Protein AF-A0A5K7XA11-F1 (afdb_monomer_lite)

Sequence (247 aa):
MFKTFQICLGQDPHPQNGDAKPSSHGPNFFGLRILLLWMSGFLAVALFALCVLYSSDWPQSATMLIWSFGICAVGAIIGFLFAIPRVVSDSIPPPARTTQPEVNSPLELTLIDEVKRHRLAANTNLEQVSDWLTKIIVGVGLIELNEIPTLVNRLAALMSIGFGDAPASLSVATAVIVLFSAGGFLIGYVTTRAFLPHILQAAEENAVAALLSRLRHAKPKAEAANTQCAPAPQPEAGGHSSSRTSG

pLDDT: mean 73.37, std 18.13, range [31.55, 95.75]

Radius of gyration: 34.63 Å; chains: 1; bounding box: 110×50×96 Å

Structure (mmCIF, N/CA/C/O backbone):
data_AF-A0A5K7XA11-F1
#
_entry.id   AF-A0A5K7XA11-F1
#
loop_
_atom_site.group_PDB
_atom_site.id
_atom_site.type_symbol
_atom_site.label_atom_id
_atom_site.label_alt_id
_atom_site.label_comp_id
_atom_site.label_asym_id
_atom_site.label_entity_id
_atom_site.label_seq_id
_atom_site.pdbx_PDB_ins_code
_atom_site.Cartn_x
_atom_site.Cartn_y
_atom_site.Cartn_z
_atom_site.occupancy
_atom_site.B_iso_or_equiv
_atom_site.auth_seq_id
_atom_site.auth_comp_id
_atom_site.auth_asym_id
_atom_site.auth_atom_id
_atom_site.pdbx_PDB_model_num
ATOM 1 N N . MET A 1 1 ? -35.009 -29.787 47.677 1.00 39.88 1 MET A N 1
ATOM 2 C CA . MET A 1 1 ? -35.611 -29.741 49.032 1.00 39.88 1 MET A CA 1
ATOM 3 C C . MET A 1 1 ? -34.576 -30.342 49.973 1.00 39.88 1 MET A C 1
ATOM 5 O O . MET A 1 1 ? -34.297 -31.510 49.790 1.00 39.88 1 MET A O 1
ATOM 9 N N . PHE A 1 2 ? -33.865 -29.688 50.891 1.00 35.31 2 PHE A N 1
ATOM 10 C CA . PHE A 1 2 ? -34.087 -28.527 51.765 1.00 35.31 2 PHE A CA 1
ATOM 11 C C . PHE A 1 2 ? -32.700 -28.280 52.425 1.00 35.31 2 PHE A C 1
ATOM 13 O O . PHE A 1 2 ? -32.157 -29.227 52.984 1.00 35.31 2 PHE A O 1
ATOM 20 N N . LYS A 1 3 ? -31.986 -27.164 52.228 1.00 37.75 3 LYS A N 1
ATOM 21 C CA . LYS A 1 3 ? -31.750 -26.009 53.146 1.00 37.75 3 LYS A CA 1
ATOM 22 C C . LYS A 1 3 ? -30.420 -25.402 52.630 1.00 37.75 3 LYS A C 1
ATOM 24 O O . LYS A 1 3 ? -29.523 -26.188 52.363 1.00 37.75 3 LYS A O 1
ATOM 29 N N . THR A 1 4 ? -30.149 -24.116 52.399 1.00 45.72 4 THR A N 1
ATOM 30 C CA . THR A 1 4 ? -30.631 -22.835 52.941 1.00 45.72 4 THR A CA 1
ATOM 31 C C . THR A 1 4 ? -30.781 -22.853 54.454 1.00 45.72 4 THR A C 1
ATOM 33 O O . THR A 1 4 ? -31.896 -23.024 54.933 1.00 45.72 4 THR A O 1
ATOM 36 N N . PHE A 1 5 ? -29.671 -22.710 55.191 1.00 36.09 5 PHE A N 1
ATOM 37 C CA . PHE A 1 5 ? -29.602 -21.995 56.477 1.00 36.09 5 PHE A CA 1
ATOM 38 C C . PHE A 1 5 ? -28.139 -21.875 56.967 1.00 36.09 5 PHE A C 1
ATOM 40 O O . PHE A 1 5 ? -27.432 -22.874 56.948 1.00 36.09 5 PHE A O 1
ATOM 47 N N . GLN A 1 6 ? -27.762 -20.683 57.456 1.00 36.41 6 GLN A N 1
ATOM 48 C CA . GLN A 1 6 ? -26.433 -20.159 57.871 1.00 36.41 6 GLN A CA 1
ATOM 49 C C . GLN A 1 6 ? -25.618 -19.509 56.739 1.00 36.41 6 GLN A C 1
ATOM 51 O O . GLN A 1 6 ? -24.989 -20.210 55.964 1.00 36.41 6 GLN A O 1
ATOM 56 N N . ILE A 1 7 ? -25.561 -18.191 56.511 1.00 42.09 7 ILE A N 1
ATOM 57 C CA . ILE A 1 7 ? -25.853 -16.971 57.293 1.00 42.09 7 ILE A CA 1
ATOM 58 C C . ILE A 1 7 ? -25.063 -16.844 58.615 1.00 42.09 7 ILE A C 1
ATOM 60 O O . ILE A 1 7 ? -25.432 -17.427 59.628 1.00 42.09 7 ILE A O 1
ATOM 64 N N . CYS A 1 8 ? -24.049 -15.970 58.548 1.00 37.25 8 CYS A N 1
ATOM 65 C CA . CYS A 1 8 ? -23.524 -15.057 59.577 1.00 37.25 8 CYS A CA 1
ATOM 66 C C . CYS A 1 8 ? -22.807 -15.600 60.820 1.00 37.25 8 CYS A C 1
ATOM 68 O O . CYS A 1 8 ? -23.439 -15.769 61.852 1.00 37.25 8 CYS A O 1
ATOM 70 N N . LEU A 1 9 ? -21.471 -15.633 60.759 1.00 37.38 9 LEU A N 1
ATOM 71 C CA . LEU A 1 9 ? -20.513 -15.169 61.786 1.00 37.38 9 LEU A CA 1
ATOM 72 C C . LEU A 1 9 ? -19.201 -14.890 61.016 1.00 37.38 9 LEU A C 1
ATOM 74 O O . LEU A 1 9 ? -18.812 -15.734 60.223 1.00 37.38 9 LEU A O 1
ATOM 78 N N . GLY A 1 10 ? -18.460 -13.790 61.089 1.00 31.55 10 GLY A N 1
ATOM 79 C CA . GLY A 1 10 ? -18.473 -12.543 61.839 1.00 31.55 10 GLY A CA 1
ATOM 80 C C . GLY A 1 10 ? -17.420 -11.623 61.183 1.00 31.55 10 GLY A C 1
ATOM 81 O O . GLY A 1 10 ? -16.622 -12.073 60.361 1.00 31.55 10 GLY A O 1
ATOM 82 N N . GLN A 1 11 ? -17.479 -10.328 61.481 1.00 45.00 11 GLN A N 1
ATOM 83 C CA . GLN A 1 11 ? -16.528 -9.309 61.022 1.00 45.00 11 GLN A CA 1
ATOM 84 C C . GLN A 1 11 ? -15.078 -9.625 61.418 1.00 45.00 11 GLN A C 1
ATOM 86 O O . GLN A 1 11 ? -14.866 -10.064 62.539 1.00 45.00 11 GLN A O 1
ATOM 91 N N . ASP A 1 12 ? -14.121 -9.211 60.580 1.00 39.44 12 ASP A N 1
ATOM 92 C CA . ASP A 1 12 ? -12.848 -8.623 61.023 1.00 39.44 12 ASP A CA 1
ATOM 93 C C . ASP A 1 12 ? -12.476 -7.435 60.100 1.00 39.44 12 ASP A C 1
ATOM 95 O O . ASP A 1 12 ? -12.607 -7.554 58.876 1.00 39.44 12 ASP A O 1
ATOM 99 N N . PRO A 1 13 ? -12.055 -6.269 60.638 1.00 50.56 13 PRO A N 1
ATOM 100 C CA . PRO A 1 13 ? -11.646 -5.102 59.855 1.00 50.56 13 PRO A CA 1
ATOM 101 C C . PRO A 1 13 ? -10.111 -4.944 59.724 1.00 50.56 13 PRO A C 1
ATOM 103 O O . PRO A 1 13 ? -9.403 -4.989 60.723 1.00 50.56 13 PRO A O 1
ATOM 106 N N . HIS A 1 14 ? -9.659 -4.583 58.506 1.00 36.38 14 HIS A N 1
ATOM 107 C CA . HIS A 1 14 ? -8.385 -3.907 58.134 1.00 36.38 14 HIS A CA 1
ATOM 108 C C . HIS A 1 14 ? -7.032 -4.643 58.363 1.00 36.38 14 HIS A C 1
ATOM 110 O O . HIS A 1 14 ? -6.954 -5.529 59.201 1.00 36.38 14 HIS A O 1
ATOM 116 N N . PRO A 1 15 ? -5.893 -4.203 57.762 1.00 52.38 15 PRO A N 1
ATOM 117 C CA . PRO A 1 15 ? -5.632 -3.504 56.486 1.00 52.38 15 PRO A CA 1
ATOM 118 C C . PRO A 1 15 ? -4.386 -4.058 55.710 1.00 52.38 15 PRO A C 1
ATOM 120 O O . PRO A 1 15 ? -3.708 -4.968 56.162 1.00 52.38 15 PRO A O 1
ATOM 123 N N . GLN A 1 16 ? -4.039 -3.388 54.598 1.00 42.97 16 GLN A N 1
ATOM 124 C CA . GLN A 1 16 ? -2.706 -3.265 53.955 1.00 42.97 16 GLN A CA 1
ATOM 125 C C . GLN A 1 16 ? -2.288 -4.198 52.801 1.00 42.97 16 GLN A C 1
ATOM 127 O O . GLN A 1 16 ? -2.126 -5.403 52.938 1.00 42.97 16 GLN A O 1
ATOM 132 N N . ASN A 1 17 ? -2.004 -3.517 51.679 1.00 49.53 17 ASN A N 1
ATOM 133 C CA . ASN A 1 17 ? -0.911 -3.751 50.733 1.00 49.53 17 ASN A CA 1
ATOM 134 C C . ASN A 1 17 ? -0.651 -5.200 50.318 1.00 49.53 17 ASN A C 1
ATOM 136 O O . ASN A 1 17 ? 0.312 -5.830 50.737 1.00 49.53 17 ASN A O 1
ATOM 140 N N . GLY A 1 18 ? -1.460 -5.675 49.372 1.00 43.59 18 GLY A N 1
ATOM 141 C CA . GLY A 1 18 ? -0.997 -6.678 48.424 1.00 43.59 18 GLY A CA 1
ATOM 142 C C . GLY A 1 18 ? -0.179 -5.980 47.346 1.00 43.59 18 GLY A C 1
ATOM 143 O O . GLY A 1 18 ? -0.747 -5.355 46.451 1.00 43.59 18 GLY A O 1
ATOM 144 N N . ASP A 1 19 ? 1.140 -6.059 47.468 1.00 50.38 19 ASP A N 1
ATOM 145 C CA . ASP A 1 19 ? 2.104 -5.645 46.458 1.00 50.38 19 ASP A CA 1
ATOM 146 C C . ASP A 1 19 ? 1.657 -6.114 45.067 1.00 50.38 19 ASP A C 1
ATOM 148 O O . ASP A 1 19 ? 1.613 -7.312 44.765 1.00 50.38 19 ASP A O 1
ATOM 152 N N . ALA A 1 20 ? 1.319 -5.160 44.198 1.00 50.16 20 ALA A N 1
ATOM 153 C CA . ALA A 1 20 ? 1.141 -5.428 42.783 1.00 50.16 20 ALA A CA 1
ATOM 154 C C . ALA A 1 20 ? 2.504 -5.850 42.226 1.00 50.16 20 ALA A C 1
ATOM 156 O O . ALA A 1 20 ? 3.340 -5.017 41.877 1.00 50.16 20 ALA A O 1
ATOM 157 N N . LYS A 1 21 ? 2.746 -7.164 42.190 1.00 46.44 21 LYS A N 1
ATOM 158 C CA . LYS A 1 21 ? 3.897 -7.771 41.526 1.00 46.44 21 LYS A CA 1
ATOM 159 C C . LYS A 1 21 ? 4.003 -7.148 40.127 1.00 46.44 21 LYS A C 1
ATOM 161 O O . LYS A 1 21 ? 3.062 -7.319 39.347 1.00 46.44 21 LYS A O 1
ATOM 166 N N . PRO A 1 22 ? 5.094 -6.440 39.777 1.00 49.97 22 PRO A N 1
ATOM 167 C CA . PRO A 1 22 ? 5.254 -5.943 38.424 1.00 49.97 22 PRO A CA 1
ATOM 168 C C . PRO A 1 22 ? 5.308 -7.169 37.519 1.00 49.97 22 PRO A C 1
ATOM 170 O O . PRO A 1 22 ? 6.231 -7.982 37.601 1.00 49.97 22 PRO A O 1
ATOM 173 N N . SER A 1 23 ? 4.273 -7.360 36.702 1.00 55.84 23 SER A N 1
ATOM 174 C CA . SER A 1 23 ? 4.292 -8.365 35.651 1.00 55.84 23 SER A CA 1
ATOM 175 C C . SER A 1 23 ? 5.478 -8.022 34.760 1.00 55.84 23 SER A C 1
ATOM 177 O O . SER A 1 23 ? 5.422 -7.036 34.023 1.00 55.84 23 SER A O 1
ATOM 179 N N . SER A 1 24 ? 6.565 -8.788 34.861 1.00 49.66 24 SER A N 1
ATOM 180 C CA . SER A 1 24 ? 7.670 -8.695 33.921 1.00 49.66 24 SER A CA 1
ATOM 181 C C . SER A 1 24 ? 7.102 -9.080 32.560 1.00 49.66 24 SER A C 1
ATOM 183 O O . SER A 1 24 ? 6.959 -10.264 32.250 1.00 49.66 24 SER A O 1
ATOM 185 N N . HIS A 1 25 ? 6.696 -8.078 31.782 1.00 55.62 25 HIS A N 1
ATOM 186 C CA . HIS A 1 25 ? 6.465 -8.243 30.361 1.00 55.62 25 HIS A CA 1
ATOM 187 C C . HIS A 1 25 ? 7.778 -8.789 29.806 1.00 55.62 25 HIS A C 1
ATOM 189 O O . HIS A 1 25 ? 8.781 -8.077 29.751 1.00 55.62 25 HIS A O 1
ATOM 195 N N . GLY A 1 26 ? 7.796 -10.083 29.473 1.00 59.06 26 GLY A N 1
ATOM 196 C CA . GLY A 1 26 ? 8.866 -10.640 28.659 1.00 59.06 26 GLY A CA 1
ATOM 197 C C . GLY A 1 26 ? 9.021 -9.777 27.403 1.00 59.06 26 GLY A C 1
ATOM 198 O O . GLY A 1 26 ? 8.059 -9.110 27.009 1.00 59.06 26 GLY A O 1
ATOM 199 N N . PRO A 1 27 ? 10.211 -9.738 26.784 1.00 61.06 27 PRO A N 1
ATOM 200 C CA . PRO A 1 27 ? 10.434 -8.911 25.606 1.00 61.06 27 PRO A CA 1
ATOM 201 C C . PRO A 1 27 ? 9.307 -9.171 24.604 1.00 61.06 27 PRO A C 1
ATOM 203 O O . PRO A 1 27 ? 9.024 -10.324 24.283 1.00 61.06 27 PRO A O 1
ATOM 206 N N . ASN A 1 28 ? 8.618 -8.110 24.176 1.00 70.12 28 ASN A N 1
ATOM 207 C CA . ASN A 1 28 ? 7.467 -8.189 23.282 1.00 70.12 28 ASN A CA 1
ATOM 208 C C . ASN A 1 28 ? 7.908 -8.817 21.947 1.00 70.12 28 ASN A C 1
ATOM 210 O O . ASN A 1 28 ? 8.258 -8.107 21.004 1.00 70.12 28 ASN A O 1
ATOM 214 N N . PHE A 1 29 ? 7.912 -10.151 21.854 1.00 71.50 29 PHE A N 1
ATOM 215 C CA . PHE A 1 29 ? 8.392 -10.897 20.683 1.00 71.50 29 PHE A CA 1
ATOM 216 C C . PHE A 1 29 ? 7.647 -10.490 19.407 1.00 71.50 29 PHE A C 1
ATOM 218 O O . PHE A 1 29 ? 8.213 -10.523 18.317 1.00 71.50 29 PHE A O 1
ATOM 225 N N . PHE A 1 30 ? 6.391 -10.064 19.551 1.00 73.94 30 PHE A N 1
ATOM 226 C CA . PHE A 1 30 ? 5.584 -9.516 18.468 1.00 73.94 30 PHE A CA 1
ATOM 227 C C . PHE A 1 30 ? 6.166 -8.205 17.917 1.00 73.94 30 PHE A C 1
ATOM 229 O O . PHE A 1 30 ? 6.410 -8.100 16.716 1.00 73.94 30 PHE A O 1
ATOM 236 N N . GLY A 1 31 ? 6.483 -7.247 18.795 1.00 78.31 31 GLY A N 1
ATOM 237 C CA . GLY A 1 31 ? 7.110 -5.980 18.410 1.00 78.31 31 GLY A CA 1
ATOM 238 C C . GLY A 1 31 ? 8.510 -6.173 17.827 1.00 78.31 31 GLY A C 1
ATOM 239 O O . GLY A 1 31 ? 8.852 -5.533 16.838 1.00 78.31 31 GLY A O 1
ATOM 240 N N . LEU A 1 32 ? 9.287 -7.117 18.369 1.00 83.62 32 LEU A N 1
ATOM 241 C CA . LEU A 1 32 ? 10.617 -7.447 17.850 1.00 83.62 32 LEU A CA 1
ATOM 242 C C . LEU A 1 32 ? 10.559 -8.011 16.422 1.00 83.62 32 LEU A C 1
ATOM 244 O O . LEU A 1 32 ? 11.340 -7.599 15.571 1.00 83.62 32 LEU A O 1
ATOM 248 N N . ARG A 1 33 ? 9.629 -8.930 16.133 1.00 83.62 33 ARG A N 1
ATOM 249 C CA . ARG A 1 33 ? 9.461 -9.500 14.782 1.00 83.62 33 ARG A CA 1
ATOM 250 C C . ARG A 1 33 ? 9.056 -8.442 13.763 1.00 83.62 33 ARG A C 1
ATOM 252 O O . ARG A 1 33 ? 9.589 -8.433 12.658 1.00 83.62 33 ARG A O 1
ATOM 259 N N . ILE A 1 34 ? 8.148 -7.546 14.143 1.00 83.62 34 ILE A N 1
ATOM 260 C CA . ILE A 1 34 ? 7.740 -6.426 13.291 1.00 83.62 34 ILE A CA 1
ATOM 261 C C . ILE A 1 34 ? 8.932 -5.504 13.053 1.00 83.62 34 ILE A C 1
ATOM 263 O O . ILE A 1 34 ? 9.253 -5.225 11.906 1.00 83.62 34 ILE A O 1
ATOM 267 N N . LEU A 1 35 ? 9.658 -5.115 14.100 1.00 84.69 35 LEU A N 1
ATOM 268 C CA . LEU A 1 35 ? 10.855 -4.289 13.960 1.00 84.69 35 LEU A CA 1
ATOM 269 C C . LEU A 1 35 ? 11.880 -4.918 13.001 1.00 84.69 35 LEU A C 1
ATOM 271 O O . LEU A 1 35 ? 12.379 -4.235 12.112 1.00 84.69 35 LEU A O 1
ATOM 275 N N . LEU A 1 36 ? 12.149 -6.221 13.126 1.00 87.00 36 LEU A N 1
ATOM 276 C CA . LEU A 1 36 ? 13.072 -6.941 12.240 1.00 87.00 36 LEU A CA 1
ATOM 277 C C . LEU A 1 36 ? 12.613 -6.939 10.774 1.00 87.00 36 LEU A C 1
ATOM 279 O O . LEU A 1 36 ? 13.444 -6.762 9.887 1.00 87.00 36 LEU A O 1
ATOM 283 N N . LEU A 1 37 ? 11.310 -7.094 10.515 1.00 85.25 37 LEU A N 1
ATOM 284 C CA . LEU A 1 37 ? 10.746 -7.017 9.160 1.00 85.25 37 LEU A CA 1
ATOM 285 C C . LEU A 1 37 ? 10.897 -5.621 8.544 1.00 85.25 37 LEU A C 1
ATOM 287 O O . LEU A 1 37 ? 11.169 -5.488 7.354 1.00 85.25 37 LEU A O 1
ATOM 291 N N . TRP A 1 38 ? 10.747 -4.570 9.345 1.00 85.38 38 TRP A N 1
ATOM 292 C CA . TRP A 1 38 ? 10.959 -3.205 8.869 1.00 85.38 38 TRP A CA 1
ATOM 293 C C . TRP A 1 38 ? 12.434 -2.931 8.601 1.00 85.38 38 TRP A C 1
ATOM 295 O O . TRP A 1 38 ? 12.772 -2.356 7.571 1.00 85.38 38 TRP A O 1
ATOM 305 N N . MET A 1 39 ? 13.320 -3.380 9.494 1.00 86.56 39 MET A N 1
ATOM 306 C CA . MET A 1 39 ? 14.766 -3.253 9.308 1.00 86.56 39 MET A CA 1
ATOM 307 C C . MET A 1 39 ? 15.243 -3.979 8.050 1.00 86.56 39 MET A C 1
ATOM 309 O O . MET A 1 39 ? 16.040 -3.415 7.305 1.00 86.56 39 MET A O 1
ATOM 313 N N . SER A 1 40 ? 14.733 -5.181 7.761 1.00 86.88 40 SER A N 1
ATOM 314 C CA . SER A 1 40 ? 15.082 -5.890 6.524 1.00 86.88 40 SER A CA 1
ATOM 315 C C . SER A 1 40 ? 14.536 -5.192 5.275 1.00 86.88 40 SER A C 1
ATOM 317 O O . SER A 1 40 ? 15.252 -5.094 4.280 1.00 86.88 40 SER A O 1
ATOM 319 N N . GLY A 1 41 ? 13.317 -4.643 5.333 1.00 85.00 41 GLY A N 1
ATOM 320 C CA . GLY A 1 41 ? 12.732 -3.852 4.247 1.00 85.00 41 GLY A CA 1
ATOM 321 C C . GLY A 1 41 ? 13.529 -2.579 3.949 1.00 85.00 41 GLY A C 1
ATOM 322 O O . GLY A 1 41 ? 13.914 -2.344 2.804 1.00 85.00 41 GLY A O 1
ATOM 323 N N . PHE A 1 42 ? 13.851 -1.789 4.977 1.00 85.31 42 PHE A N 1
ATOM 324 C CA . PHE A 1 42 ? 14.684 -0.593 4.821 1.00 85.31 42 PHE A CA 1
ATOM 325 C C . PHE A 1 42 ? 16.092 -0.928 4.337 1.00 85.31 42 PHE A C 1
ATOM 327 O O . PHE A 1 42 ? 16.621 -0.212 3.490 1.00 85.31 42 PHE A O 1
ATOM 334 N N . LEU A 1 43 ? 16.683 -2.025 4.819 1.00 89.44 43 LEU A N 1
ATOM 335 C CA . LEU A 1 43 ? 17.985 -2.486 4.347 1.00 89.44 43 LEU A CA 1
ATOM 336 C C . LEU A 1 43 ? 17.944 -2.854 2.859 1.00 89.44 43 LEU A C 1
ATOM 338 O O . LEU A 1 43 ? 18.835 -2.452 2.117 1.00 89.44 43 LEU A O 1
ATOM 342 N N . ALA A 1 44 ? 16.908 -3.560 2.398 1.00 86.44 44 ALA A N 1
ATOM 343 C CA . ALA A 1 44 ? 16.750 -3.900 0.985 1.00 86.44 44 ALA A CA 1
ATOM 344 C C . ALA A 1 44 ? 16.619 -2.646 0.100 1.00 86.44 44 ALA A C 1
ATOM 346 O O . ALA A 1 44 ? 17.283 -2.550 -0.931 1.00 86.44 44 ALA A O 1
ATOM 347 N N . VAL A 1 45 ? 15.827 -1.655 0.531 1.00 85.62 45 VAL A N 1
ATOM 348 C CA . VAL A 1 45 ? 15.694 -0.367 -0.175 1.00 85.62 45 VAL A CA 1
ATOM 349 C C . VAL A 1 45 ? 17.014 0.408 -0.172 1.00 85.62 45 VAL A C 1
ATOM 351 O O . VAL A 1 45 ? 17.392 0.965 -1.199 1.00 85.62 45 VAL A O 1
ATOM 354 N N . ALA A 1 46 ? 17.743 0.418 0.946 1.00 84.56 46 ALA A N 1
ATOM 355 C CA . ALA A 1 46 ? 19.036 1.088 1.057 1.00 84.56 46 ALA A CA 1
ATOM 356 C C . ALA A 1 46 ? 20.101 0.441 0.161 1.00 84.56 46 ALA A C 1
ATOM 358 O O . ALA A 1 46 ? 20.850 1.152 -0.501 1.00 84.56 46 ALA A O 1
ATOM 359 N N . LEU A 1 47 ? 20.143 -0.893 0.090 1.00 88.19 47 LEU A N 1
ATOM 360 C CA . LEU A 1 47 ? 21.036 -1.622 -0.815 1.00 88.19 47 LEU A CA 1
ATOM 361 C C . LEU A 1 47 ? 20.683 -1.371 -2.283 1.00 88.19 47 LEU A C 1
ATOM 363 O O . LEU A 1 47 ? 21.583 -1.157 -3.092 1.00 88.19 47 LEU A O 1
ATOM 367 N N . PHE A 1 48 ? 19.391 -1.341 -2.624 1.00 86.06 48 PHE A N 1
ATOM 368 C CA . PHE A 1 48 ? 18.939 -0.970 -3.965 1.00 86.06 48 PHE A CA 1
ATOM 369 C C . PHE A 1 48 ? 19.366 0.459 -4.320 1.00 86.06 48 PHE A C 1
ATOM 371 O O . PHE A 1 48 ? 19.979 0.673 -5.362 1.00 86.06 48 PHE A O 1
ATOM 378 N N . ALA A 1 49 ? 19.116 1.425 -3.432 1.00 84.06 49 ALA A N 1
ATOM 379 C CA . ALA A 1 49 ? 19.521 2.811 -3.636 1.00 84.06 49 ALA A CA 1
ATOM 380 C C . ALA A 1 49 ? 21.043 2.951 -3.766 1.00 84.06 49 ALA A C 1
ATOM 382 O O . ALA A 1 49 ? 21.514 3.652 -4.653 1.00 84.06 49 ALA A O 1
ATOM 383 N N . LEU A 1 50 ? 21.818 2.246 -2.936 1.00 84.56 50 LEU A N 1
ATOM 384 C CA . LEU A 1 50 ? 23.278 2.230 -3.016 1.00 84.56 50 LEU A CA 1
ATOM 385 C C . LEU A 1 50 ? 23.766 1.647 -4.346 1.00 84.56 50 LEU A C 1
ATOM 387 O O . LEU A 1 50 ? 24.679 2.200 -4.950 1.00 84.56 50 LEU A O 1
ATOM 391 N N . CYS A 1 51 ? 23.146 0.564 -4.819 1.00 83.81 51 CYS A N 1
ATOM 392 C CA . CYS A 1 51 ? 23.460 -0.038 -6.111 1.00 83.81 51 CYS A CA 1
ATOM 393 C C . CYS A 1 51 ? 23.198 0.947 -7.259 1.00 83.81 51 CYS A C 1
ATOM 395 O O . CYS A 1 51 ? 24.087 1.155 -8.079 1.00 83.81 51 CYS A O 1
ATOM 397 N N . VAL A 1 52 ? 22.042 1.621 -7.248 1.00 82.25 52 VAL A N 1
ATOM 398 C CA . VAL A 1 52 ? 21.669 2.646 -8.239 1.00 82.25 52 VAL A CA 1
ATOM 399 C C . VAL A 1 52 ? 22.618 3.848 -8.203 1.00 82.25 52 VAL A C 1
ATOM 401 O O . VAL A 1 52 ? 23.044 4.339 -9.242 1.00 82.25 52 VAL A O 1
ATOM 404 N N . LEU A 1 53 ? 22.993 4.324 -7.014 1.00 80.56 53 LEU A N 1
ATOM 405 C CA . LEU A 1 53 ? 23.928 5.446 -6.871 1.00 80.56 53 LEU A CA 1
ATOM 406 C C . LEU A 1 53 ? 25.360 5.081 -7.287 1.00 80.56 53 LEU A C 1
ATOM 408 O O . LEU A 1 53 ? 26.119 5.967 -7.670 1.00 80.56 53 LEU A O 1
ATOM 412 N N . TYR A 1 54 ? 25.728 3.801 -7.215 1.00 82.56 54 TYR A N 1
ATOM 413 C CA . TYR A 1 54 ? 27.034 3.305 -7.648 1.00 82.56 54 TYR A CA 1
ATOM 414 C C . TYR A 1 54 ? 27.114 3.084 -9.166 1.00 82.56 54 TYR A C 1
ATOM 416 O O . TYR A 1 54 ? 28.193 3.193 -9.743 1.00 82.56 54 TYR A O 1
ATOM 424 N N . SER A 1 55 ? 25.993 2.761 -9.819 1.00 70.31 55 SER A N 1
ATOM 425 C CA . SER A 1 55 ? 25.976 2.281 -11.204 1.00 70.31 55 SER A CA 1
ATOM 426 C C . SER A 1 55 ? 25.903 3.353 -12.297 1.00 70.31 55 SER A C 1
ATOM 428 O O . SER A 1 55 ? 26.089 2.997 -13.458 1.00 70.31 55 SER A O 1
ATOM 430 N N . SER A 1 56 ? 25.596 4.621 -11.993 1.00 68.19 56 SER A N 1
ATOM 431 C CA . SER A 1 56 ? 25.073 5.521 -13.040 1.00 68.19 56 SER A CA 1
ATOM 432 C C . SER A 1 56 ? 25.318 7.020 -12.859 1.00 68.19 56 SER A C 1
ATOM 434 O O . SER A 1 56 ? 25.567 7.524 -11.762 1.00 68.19 56 SER A O 1
ATOM 436 N N . ASP A 1 57 ? 25.155 7.733 -13.979 1.00 80.19 57 ASP A N 1
ATOM 437 C CA . ASP A 1 57 ? 25.024 9.184 -14.057 1.00 80.19 57 ASP A CA 1
ATOM 438 C C . ASP A 1 57 ? 23.917 9.695 -13.118 1.00 80.19 57 ASP A C 1
ATOM 440 O O . ASP A 1 57 ? 22.799 9.171 -13.082 1.00 80.19 57 ASP A O 1
ATOM 444 N N . TRP A 1 58 ? 24.207 10.782 -12.399 1.00 78.38 58 TRP A N 1
ATOM 445 C CA . TRP A 1 58 ? 23.309 11.418 -11.426 1.00 78.38 58 TRP A CA 1
ATOM 446 C C . TRP A 1 58 ? 21.833 11.570 -11.877 1.00 78.38 58 TRP A C 1
ATOM 448 O O . TRP A 1 58 ? 20.945 11.245 -11.081 1.00 78.38 58 TRP A O 1
ATOM 458 N N . PRO A 1 59 ? 21.510 12.022 -13.112 1.00 82.44 59 PRO A N 1
ATOM 459 C CA . PRO A 1 59 ? 20.114 12.181 -13.541 1.00 82.44 59 PRO A CA 1
ATOM 460 C C . PRO A 1 59 ? 19.336 10.861 -13.694 1.00 82.44 59 PRO A C 1
ATOM 462 O O . PRO A 1 59 ? 18.146 10.813 -13.369 1.00 82.44 59 PRO A O 1
ATOM 465 N N . GLN A 1 60 ? 19.981 9.783 -14.149 1.00 83.94 60 GLN A N 1
ATOM 466 C CA . GLN A 1 60 ? 19.324 8.479 -14.335 1.00 83.94 60 GLN A CA 1
ATOM 467 C C . GLN A 1 60 ? 19.045 7.833 -12.974 1.00 83.94 60 GLN A C 1
ATOM 469 O O . GLN A 1 60 ? 17.926 7.388 -12.704 1.00 83.94 60 GLN A O 1
ATOM 474 N N . SER A 1 61 ? 20.028 7.900 -12.072 1.00 84.75 61 SER A N 1
ATOM 475 C CA . SER A 1 61 ? 19.910 7.422 -10.692 1.00 84.75 61 SER A CA 1
ATOM 476 C C . SER A 1 61 ? 18.771 8.119 -9.939 1.00 84.75 61 SER A C 1
ATOM 478 O O . SER A 1 61 ? 17.950 7.464 -9.294 1.00 84.75 61 SER A O 1
ATOM 480 N N . ALA A 1 62 ? 18.663 9.448 -10.063 1.00 85.62 62 ALA A N 1
ATOM 481 C CA . ALA A 1 62 ? 17.576 10.216 -9.454 1.00 85.62 62 ALA A CA 1
ATOM 482 C C . ALA A 1 62 ? 16.197 9.805 -10.000 1.00 85.62 62 ALA A C 1
ATOM 484 O O . ALA A 1 62 ? 15.241 9.663 -9.233 1.00 85.62 62 ALA A O 1
ATOM 485 N N . THR A 1 63 ? 16.105 9.560 -11.310 1.00 87.31 63 THR A N 1
ATOM 486 C CA . THR A 1 63 ? 14.865 9.119 -11.964 1.00 87.31 63 THR A CA 1
ATOM 487 C C . THR A 1 63 ? 14.423 7.748 -11.447 1.00 87.31 63 THR A C 1
ATOM 489 O O . THR A 1 63 ? 13.271 7.595 -11.036 1.00 87.31 63 THR A O 1
ATOM 492 N N . MET A 1 64 ? 15.332 6.768 -11.379 1.00 88.56 64 MET A N 1
ATOM 493 C CA . MET A 1 64 ? 15.042 5.433 -10.834 1.00 88.56 64 MET A CA 1
ATOM 494 C C . MET A 1 64 ? 14.538 5.491 -9.386 1.00 88.56 64 MET A C 1
ATOM 496 O O . MET A 1 64 ? 13.572 4.806 -9.037 1.00 88.56 64 MET A O 1
ATOM 500 N N . LEU A 1 65 ? 15.152 6.333 -8.548 1.00 89.75 65 LEU A N 1
ATOM 501 C CA . LEU A 1 65 ? 14.757 6.497 -7.147 1.00 89.75 65 LEU A CA 1
ATOM 502 C C . LEU A 1 65 ? 13.364 7.119 -7.007 1.00 89.75 65 LEU A C 1
ATOM 504 O O . LEU A 1 65 ? 12.540 6.579 -6.271 1.00 89.75 65 LEU A O 1
ATOM 508 N N . ILE A 1 66 ? 13.070 8.206 -7.731 1.00 91.81 66 ILE A N 1
ATOM 509 C CA . ILE A 1 66 ? 11.748 8.859 -7.694 1.00 91.81 66 ILE A CA 1
ATOM 510 C C . ILE A 1 66 ? 10.640 7.883 -8.094 1.00 91.81 66 ILE A C 1
ATOM 512 O O . ILE A 1 66 ? 9.629 7.789 -7.396 1.00 91.81 66 ILE A O 1
ATOM 516 N N . TRP A 1 67 ? 10.841 7.116 -9.170 1.00 92.56 67 TRP A N 1
ATOM 517 C CA . TRP A 1 67 ? 9.881 6.093 -9.585 1.00 92.56 67 TRP A CA 1
ATOM 518 C C . TRP A 1 67 ? 9.695 5.012 -8.521 1.00 92.56 67 TRP A C 1
ATOM 520 O O . TRP A 1 67 ? 8.563 4.656 -8.199 1.00 92.56 67 TRP A O 1
ATOM 530 N N . SER A 1 68 ? 10.792 4.534 -7.931 1.00 92.81 68 SER A N 1
ATOM 531 C CA . SER A 1 68 ? 10.756 3.506 -6.884 1.00 92.81 68 SER A CA 1
ATOM 532 C C . SER A 1 68 ? 9.967 3.973 -5.656 1.00 92.81 68 SER A C 1
ATOM 534 O O . SER A 1 68 ? 9.081 3.262 -5.181 1.00 92.81 68 SER A O 1
ATOM 536 N N . PHE A 1 69 ? 10.220 5.195 -5.172 1.00 92.62 69 PHE A N 1
ATOM 537 C CA . PHE A 1 69 ? 9.478 5.772 -4.046 1.00 92.62 69 PHE A CA 1
ATOM 538 C C . PHE A 1 69 ? 8.015 6.056 -4.391 1.00 92.62 69 PHE A C 1
ATOM 540 O O . PHE A 1 69 ? 7.146 5.793 -3.562 1.00 92.62 69 PHE A O 1
ATOM 547 N N . GLY A 1 70 ? 7.726 6.537 -5.603 1.00 95.12 70 GLY A N 1
ATOM 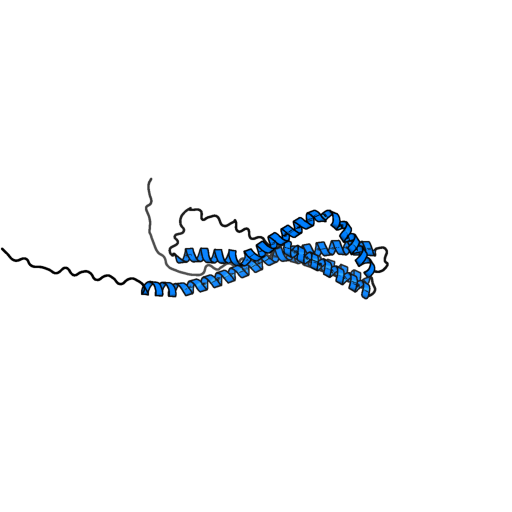548 C CA . GLY A 1 70 ? 6.356 6.770 -6.061 1.00 95.12 70 GLY A CA 1
ATOM 549 C C . GLY A 1 70 ? 5.531 5.483 -6.085 1.00 95.12 70 GLY A C 1
ATOM 550 O O . GLY A 1 70 ? 4.440 5.433 -5.519 1.00 95.12 70 GLY A O 1
ATOM 551 N N . ILE A 1 71 ? 6.080 4.412 -6.662 1.00 95.75 71 ILE A N 1
ATOM 552 C CA . ILE A 1 71 ? 5.424 3.097 -6.729 1.00 95.75 71 ILE A CA 1
ATOM 553 C C . ILE A 1 71 ? 5.263 2.498 -5.326 1.00 95.75 71 ILE A C 1
ATOM 555 O O . ILE A 1 71 ? 4.203 1.959 -5.002 1.00 95.75 71 ILE A O 1
ATOM 559 N N . CYS A 1 72 ? 6.278 2.643 -4.471 1.00 95.00 72 CYS A N 1
ATOM 560 C CA . CYS A 1 72 ? 6.209 2.227 -3.073 1.00 95.00 72 CYS A CA 1
ATOM 561 C C . CYS A 1 72 ? 5.099 2.961 -2.310 1.00 95.00 72 CYS A C 1
ATOM 563 O O . CYS A 1 72 ? 4.320 2.327 -1.602 1.00 95.00 72 CYS A O 1
ATOM 565 N N . ALA A 1 73 ? 4.974 4.279 -2.492 1.00 95.62 73 ALA A N 1
ATOM 566 C CA . ALA A 1 73 ? 3.941 5.083 -1.847 1.00 95.62 73 ALA A CA 1
ATOM 567 C C . ALA A 1 73 ? 2.532 4.669 -2.295 1.00 95.62 73 ALA A C 1
ATOM 569 O O . ALA A 1 73 ? 1.653 4.492 -1.452 1.00 95.62 73 ALA A O 1
ATOM 570 N N . VAL A 1 74 ? 2.325 4.444 -3.598 1.00 95.50 74 VAL A N 1
ATOM 571 C CA . VAL A 1 74 ? 1.049 3.929 -4.124 1.00 95.50 74 VAL A CA 1
ATOM 572 C C . VAL A 1 74 ? 0.732 2.562 -3.517 1.00 95.50 74 VAL A C 1
ATOM 574 O O . VAL A 1 74 ? -0.368 2.362 -3.001 1.00 95.50 74 VAL A O 1
ATOM 577 N N . GLY A 1 75 ? 1.707 1.647 -3.501 1.00 94.62 75 GLY A N 1
ATOM 578 C CA . GLY A 1 75 ? 1.569 0.348 -2.845 1.00 94.62 75 GLY A CA 1
ATOM 579 C C . GLY A 1 75 ? 1.186 0.492 -1.372 1.00 94.62 75 GLY A C 1
ATOM 580 O O . GLY A 1 75 ? 0.236 -0.143 -0.924 1.00 94.62 75 GLY A O 1
ATOM 581 N N . ALA A 1 76 ? 1.858 1.372 -0.628 1.00 94.25 76 ALA A N 1
ATOM 582 C CA . ALA A 1 76 ? 1.606 1.601 0.793 1.00 94.25 76 ALA A CA 1
ATOM 583 C C . ALA A 1 76 ? 0.219 2.175 1.079 1.00 94.25 76 ALA A C 1
ATOM 585 O O . ALA A 1 76 ? -0.408 1.756 2.049 1.00 94.25 76 ALA A O 1
ATOM 586 N N . ILE A 1 77 ? -0.294 3.068 0.229 1.00 93.50 77 ILE A N 1
ATOM 587 C CA . ILE A 1 77 ? -1.668 3.583 0.334 1.00 93.50 77 ILE A CA 1
ATOM 588 C C . ILE A 1 77 ? -2.680 2.449 0.143 1.00 93.50 77 ILE A C 1
ATOM 590 O O . ILE A 1 77 ? -3.629 2.327 0.919 1.00 93.50 77 ILE A O 1
ATOM 594 N N . ILE A 1 78 ? -2.459 1.586 -0.851 1.00 91.69 78 ILE A N 1
ATOM 595 C CA . ILE A 1 78 ? -3.315 0.417 -1.078 1.00 91.69 78 ILE A CA 1
ATOM 596 C C . ILE A 1 78 ? -3.227 -0.523 0.132 1.00 91.69 78 ILE A C 1
ATOM 598 O O . ILE A 1 78 ? -4.249 -0.873 0.714 1.00 91.69 78 ILE A O 1
ATOM 602 N N . GLY A 1 79 ? -2.021 -0.877 0.578 1.00 91.44 79 GLY A N 1
ATOM 603 C CA . GLY A 1 79 ? -1.812 -1.737 1.746 1.00 91.44 79 GLY A CA 1
ATOM 604 C C . GLY A 1 79 ? -2.464 -1.189 3.014 1.00 91.44 79 GLY A C 1
ATOM 605 O O . GLY A 1 79 ? -3.127 -1.933 3.738 1.00 91.44 79 GLY A O 1
ATOM 606 N N . PHE A 1 80 ? -2.345 0.121 3.246 1.00 90.31 80 PHE A N 1
ATOM 607 C CA . PHE A 1 80 ? -3.021 0.828 4.330 1.00 90.31 80 PHE A CA 1
ATOM 608 C C . PHE A 1 80 ? -4.533 0.598 4.281 1.00 90.31 80 PHE A C 1
ATOM 610 O O . PHE A 1 80 ? -5.114 0.204 5.290 1.00 90.31 80 PHE A O 1
ATOM 617 N N . LEU A 1 81 ? -5.153 0.776 3.112 1.00 87.88 81 LEU A N 1
ATOM 618 C CA . LEU A 1 81 ? -6.596 0.634 2.946 1.00 87.88 81 LEU A CA 1
ATOM 619 C C . LEU A 1 81 ? -7.081 -0.789 3.272 1.00 87.88 81 LEU A C 1
ATOM 621 O O . LEU A 1 81 ? -8.082 -0.958 3.967 1.00 87.88 81 LEU A O 1
ATOM 625 N N . PHE A 1 82 ? -6.348 -1.811 2.824 1.00 86.25 82 PHE A N 1
ATOM 626 C CA . PHE A 1 82 ? -6.681 -3.216 3.094 1.00 86.25 82 PHE A CA 1
ATOM 627 C C . PHE A 1 82 ? -6.437 -3.639 4.549 1.00 86.25 82 PHE A C 1
ATOM 629 O O . PHE A 1 82 ? -7.027 -4.614 5.016 1.00 86.25 82 PHE A O 1
ATOM 636 N N . ALA A 1 83 ? -5.574 -2.931 5.275 1.00 87.12 83 ALA A N 1
ATOM 637 C CA . ALA A 1 83 ? -5.218 -3.276 6.646 1.00 87.12 83 ALA A CA 1
ATOM 638 C C . ALA A 1 83 ? -6.142 -2.692 7.717 1.00 87.12 83 ALA A C 1
ATOM 640 O O . ALA A 1 83 ? -6.047 -3.137 8.868 1.00 87.12 83 ALA A O 1
ATOM 641 N N . ILE A 1 84 ? -7.017 -1.735 7.370 1.00 82.19 84 ILE A N 1
ATOM 642 C CA . ILE A 1 84 ? -7.947 -1.117 8.325 1.00 82.19 84 ILE A CA 1
ATOM 643 C C . ILE A 1 84 ? -8.748 -2.231 9.029 1.00 82.19 84 ILE A C 1
ATOM 645 O O . ILE A 1 84 ? -9.458 -3.000 8.372 1.00 82.19 84 ILE A O 1
ATOM 649 N N . PRO A 1 85 ? -8.602 -2.383 10.359 1.00 66.88 85 PRO A N 1
ATOM 650 C CA . PRO A 1 85 ? -9.287 -3.423 11.104 1.00 66.88 85 PRO A CA 1
ATOM 651 C C . PRO A 1 85 ? -10.791 -3.147 11.102 1.00 66.88 85 PRO A C 1
ATOM 653 O O . PRO A 1 85 ? -11.231 -2.070 11.488 1.00 66.88 85 PRO A O 1
ATOM 656 N N . ARG A 1 86 ? -11.567 -4.142 10.668 1.00 66.00 86 ARG A N 1
ATOM 657 C CA . ARG A 1 86 ? -13.030 -4.123 10.728 1.00 66.00 86 ARG A CA 1
ATOM 658 C C . ARG A 1 86 ? -13.453 -4.503 12.140 1.00 66.00 86 ARG A C 1
ATOM 660 O O . ARG A 1 86 ? -13.095 -5.590 12.608 1.00 66.00 86 ARG A O 1
ATOM 667 N N . VAL A 1 87 ? -14.168 -3.622 12.825 1.00 57.50 87 VAL A N 1
ATOM 668 C CA . VAL A 1 87 ? -14.703 -3.898 14.158 1.00 57.50 87 VAL A CA 1
ATOM 669 C C . VAL A 1 87 ? -16.069 -4.523 13.936 1.00 57.50 87 VAL A C 1
ATOM 671 O O . VAL A 1 87 ? -17.080 -3.845 13.777 1.00 57.50 87 VAL A O 1
ATOM 674 N N . VAL A 1 88 ? -16.095 -5.855 13.870 1.00 50.34 88 VAL A N 1
ATOM 675 C CA . VAL A 1 88 ? -17.345 -6.608 13.762 1.00 50.34 88 VAL A CA 1
ATOM 676 C C . VAL A 1 88 ? -18.186 -6.300 15.004 1.00 50.34 88 VAL A C 1
ATOM 678 O O . VAL A 1 88 ? -17.962 -6.840 16.090 1.00 50.34 88 VAL A O 1
ATOM 681 N N . SER A 1 89 ? -19.154 -5.402 14.830 1.00 49.91 89 SER A N 1
ATOM 682 C CA . SER A 1 89 ? -20.095 -4.966 15.867 1.00 49.91 89 SER A CA 1
ATOM 683 C C . SER A 1 89 ? -21.055 -6.087 16.307 1.00 49.91 89 SER A C 1
ATOM 685 O O . SER A 1 89 ? -21.854 -5.882 17.217 1.00 49.91 89 SER A O 1
ATOM 687 N N . ASP A 1 90 ? -20.946 -7.288 15.723 1.00 42.81 90 ASP A N 1
ATOM 688 C CA . ASP A 1 90 ? -21.809 -8.447 15.999 1.00 42.81 90 ASP A CA 1
ATOM 689 C C . ASP A 1 90 ? -21.474 -9.196 17.299 1.00 42.81 90 ASP A C 1
ATOM 691 O O . ASP A 1 90 ? -22.206 -10.098 17.700 1.00 42.81 90 ASP A O 1
ATOM 695 N N . SER A 1 91 ? -20.383 -8.853 17.988 1.00 40.97 91 SER A N 1
ATOM 696 C CA . SER A 1 91 ? -19.948 -9.585 19.189 1.00 40.97 91 SER A CA 1
ATOM 697 C C . SER A 1 91 ? -20.504 -9.043 20.504 1.00 40.97 91 SER A C 1
ATOM 699 O O . SER A 1 91 ? -20.000 -9.397 21.568 1.00 40.97 91 SER A O 1
ATOM 701 N N . ILE A 1 92 ? -21.561 -8.229 20.471 1.00 46.66 92 ILE A N 1
ATOM 702 C CA . ILE A 1 92 ? -22.335 -7.965 21.683 1.00 46.66 92 ILE A CA 1
ATOM 703 C C . ILE A 1 92 ? -23.534 -8.908 21.656 1.00 46.66 92 ILE A C 1
ATOM 705 O O . ILE A 1 92 ? -24.490 -8.629 20.929 1.00 46.66 92 ILE A O 1
ATOM 709 N N . PRO A 1 93 ? -23.516 -10.011 22.433 1.00 41.94 93 PRO A N 1
ATOM 710 C CA . PRO A 1 93 ? -24.701 -10.830 22.592 1.00 41.94 93 PRO A CA 1
ATOM 711 C C . PRO A 1 93 ? -25.853 -9.906 23.006 1.00 41.94 93 PRO A C 1
ATOM 713 O O . PRO A 1 93 ? -25.644 -9.044 23.875 1.00 41.94 93 PRO A O 1
ATOM 716 N N . PRO A 1 94 ? -27.063 -10.047 22.425 1.00 45.41 94 PRO A N 1
ATOM 717 C CA . PRO A 1 94 ? -28.239 -9.468 23.059 1.00 45.41 94 PRO A CA 1
ATOM 718 C C . PRO A 1 94 ? -28.194 -9.933 24.514 1.00 45.41 94 PRO A C 1
ATOM 720 O O . PRO A 1 94 ? -27.858 -11.103 24.719 1.00 45.41 94 PRO A O 1
ATOM 723 N N . PRO A 1 95 ? -28.421 -9.048 25.505 1.00 47.22 95 PRO A N 1
ATOM 724 C CA . PRO A 1 95 ? -28.261 -9.405 26.904 1.00 47.22 95 PRO A CA 1
ATOM 725 C C . PRO A 1 95 ? -29.025 -10.700 27.127 1.00 47.22 95 PRO A C 1
ATOM 727 O O . PRO A 1 95 ? -30.258 -10.729 27.063 1.00 47.22 95 PRO A O 1
ATOM 730 N N . ALA A 1 96 ? -28.277 -11.795 27.289 1.00 41.44 96 ALA A N 1
ATOM 731 C CA . ALA A 1 96 ? -28.867 -13.051 27.662 1.00 41.44 96 ALA A CA 1
ATOM 732 C C . ALA A 1 96 ? -29.578 -12.725 28.968 1.00 41.44 96 ALA A C 1
ATOM 734 O O . ALA A 1 96 ? -28.970 -12.189 29.897 1.00 41.44 96 ALA A O 1
ATOM 735 N N . ARG A 1 97 ? -30.893 -12.952 29.008 1.00 44.31 97 ARG A N 1
ATOM 736 C CA . ARG A 1 97 ? -31.713 -12.828 30.217 1.00 44.31 97 ARG A CA 1
ATOM 737 C C . ARG A 1 97 ? -31.340 -13.937 31.207 1.00 44.31 97 ARG A C 1
ATOM 739 O O . ARG A 1 97 ? -32.186 -14.701 31.654 1.00 44.31 97 ARG A O 1
ATOM 746 N N . THR A 1 98 ? -30.063 -14.070 31.512 1.00 41.34 98 THR A N 1
ATOM 747 C CA . THR A 1 98 ? -29.510 -14.992 32.484 1.00 41.34 98 THR A CA 1
ATOM 748 C C . THR A 1 98 ? -29.018 -14.136 33.626 1.00 41.34 98 THR A C 1
ATOM 750 O O . THR A 1 98 ? -27.975 -13.501 33.520 1.00 41.34 98 THR A O 1
ATOM 753 N N . THR A 1 99 ? -29.854 -14.104 34.668 1.00 41.78 99 THR A N 1
ATOM 754 C CA . THR A 1 99 ? -29.601 -13.559 36.007 1.00 41.78 99 THR A CA 1
ATOM 755 C C . THR A 1 99 ? -29.108 -12.115 36.017 1.00 41.78 99 THR A C 1
ATOM 757 O O . THR A 1 99 ? -27.932 -11.845 35.805 1.00 41.78 99 THR A O 1
ATOM 760 N N . GLN A 1 100 ? -30.053 -11.205 36.276 1.00 38.69 100 GLN A N 1
ATOM 761 C CA . GLN A 1 100 ? -29.828 -9.803 36.626 1.00 38.69 100 GLN A CA 1
ATOM 762 C C . GLN A 1 100 ? -28.467 -9.606 37.321 1.00 38.69 100 GLN A C 1
ATOM 764 O O . GLN A 1 100 ? -28.270 -10.157 38.406 1.00 38.69 100 GLN A O 1
ATOM 769 N N . PRO A 1 101 ? -27.547 -8.797 36.765 1.00 46.59 101 PRO A N 1
ATOM 770 C CA . PRO A 1 101 ? -26.676 -8.031 37.632 1.00 46.59 101 PRO A CA 1
ATOM 771 C C . PRO A 1 101 ? -27.616 -7.201 38.503 1.00 46.59 101 PRO A C 1
ATOM 773 O O . PRO A 1 101 ? -28.591 -6.630 38.006 1.00 46.59 101 PRO A O 1
ATOM 776 N N . GLU A 1 102 ? -27.366 -7.182 39.798 1.00 45.16 102 GLU A N 1
ATOM 777 C CA . GLU A 1 102 ? -28.005 -6.282 40.746 1.00 45.16 102 GLU A CA 1
ATOM 778 C C . GLU A 1 102 ? -27.613 -4.836 40.366 1.00 45.16 102 GLU A C 1
ATOM 780 O O . GLU A 1 102 ? -26.707 -4.237 40.934 1.00 45.16 102 GLU A O 1
ATOM 785 N N . VAL A 1 103 ? -28.209 -4.299 39.293 1.00 51.31 103 VAL A N 1
ATOM 786 C CA . VAL A 1 103 ? -28.000 -2.925 38.829 1.00 51.31 103 VAL A CA 1
ATOM 787 C C . VAL A 1 103 ? -28.780 -2.042 39.788 1.00 51.31 103 VAL A C 1
ATOM 789 O O . VAL A 1 103 ? -29.953 -1.737 39.581 1.00 51.31 103 VAL A O 1
ATOM 792 N N . ASN A 1 104 ? -28.123 -1.660 40.876 1.00 51.03 104 ASN A N 1
ATOM 793 C CA . ASN A 1 104 ? -28.718 -0.916 41.984 1.00 51.03 104 ASN A CA 1
ATOM 794 C C . ASN A 1 104 ? -29.016 0.558 41.656 1.00 51.03 104 ASN A C 1
ATOM 796 O O . ASN A 1 104 ? -29.397 1.333 42.531 1.00 51.03 104 ASN A O 1
ATOM 800 N N . SER A 1 105 ? -28.849 0.981 40.400 1.00 60.50 105 SER A N 1
ATOM 801 C CA . SER A 1 105 ? -29.023 2.370 39.985 1.00 60.50 105 SER A CA 1
ATOM 802 C C . SER A 1 105 ? -29.412 2.481 38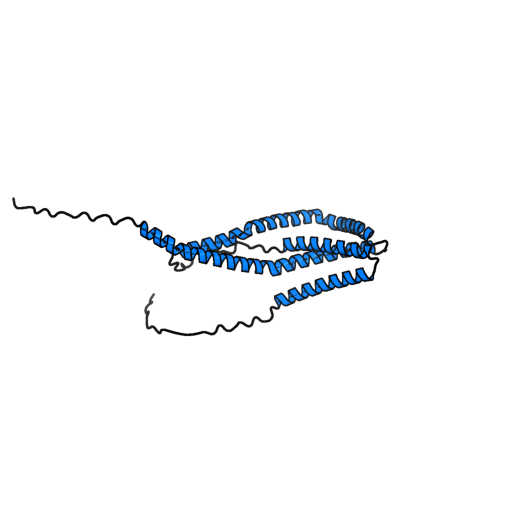.502 1.00 60.50 105 SER A C 1
ATOM 804 O O . SER A 1 105 ? -28.666 2.000 37.646 1.00 60.50 105 SER A O 1
ATOM 806 N N . PRO A 1 106 ? -30.499 3.201 38.150 1.00 67.75 106 PRO A N 1
ATOM 807 C CA . PRO A 1 106 ? -30.856 3.538 36.761 1.00 67.75 106 PRO A CA 1
ATOM 808 C C . PRO A 1 106 ? -29.722 4.219 35.975 1.00 67.75 106 PRO A C 1
ATOM 810 O O . PRO A 1 106 ? -29.690 4.190 34.742 1.00 67.75 106 PRO A O 1
ATOM 813 N N . LEU A 1 107 ? -28.777 4.827 36.699 1.00 64.88 107 LEU A N 1
ATOM 814 C CA . LEU A 1 107 ? -27.612 5.494 36.138 1.00 64.88 107 LEU A CA 1
ATOM 815 C C . LEU A 1 107 ? -26.612 4.502 35.527 1.00 64.88 107 LEU A C 1
ATOM 817 O O . LEU A 1 107 ? -26.041 4.789 34.487 1.00 64.88 107 LEU A O 1
ATOM 821 N N . GLU A 1 108 ? -26.390 3.328 36.125 1.00 65.12 108 GLU A N 1
ATOM 822 C CA . GLU A 1 108 ? -25.422 2.360 35.579 1.00 65.12 108 GLU A CA 1
ATOM 823 C C . GLU A 1 108 ? -25.874 1.787 34.236 1.00 65.12 108 GLU A C 1
ATOM 825 O O . GLU A 1 108 ? -25.063 1.636 33.324 1.00 65.12 108 GLU A O 1
ATOM 830 N N . LEU A 1 109 ? -27.177 1.547 34.075 1.00 72.62 109 LEU A N 1
ATOM 831 C CA . LEU A 1 109 ? -27.737 1.063 32.815 1.00 72.62 109 LEU A CA 1
ATOM 832 C C . LEU A 1 109 ? -27.589 2.107 31.692 1.00 72.62 109 LEU A C 1
ATOM 834 O O . LEU A 1 109 ? -27.214 1.768 30.572 1.00 72.62 109 LEU A O 1
ATOM 838 N N . THR A 1 110 ? -27.810 3.388 32.009 1.00 71.25 110 THR A N 1
ATOM 839 C CA . THR A 1 110 ? -27.621 4.497 31.059 1.00 71.25 110 THR A CA 1
ATOM 840 C C . THR A 1 110 ? -26.148 4.747 30.739 1.00 71.25 110 THR A C 1
ATOM 842 O O . THR A 1 110 ? -25.826 5.018 29.587 1.00 71.25 110 THR A O 1
ATOM 845 N N . LEU A 1 111 ? -25.238 4.589 31.707 1.00 70.75 111 LEU A N 1
ATOM 846 C CA . LEU A 1 111 ? -23.788 4.668 31.481 1.00 70.75 111 LEU A CA 1
ATOM 847 C C . LEU A 1 111 ? -23.308 3.614 30.472 1.00 70.75 111 LEU A C 1
ATOM 849 O O . LEU A 1 111 ? -22.541 3.942 29.567 1.00 70.75 111 LEU A O 1
ATOM 853 N N . ILE A 1 112 ? -23.749 2.361 30.622 1.00 71.75 112 ILE A N 1
ATOM 854 C CA . ILE A 1 112 ? -23.340 1.255 29.743 1.00 71.75 112 ILE A CA 1
ATOM 855 C C . ILE A 1 112 ? -23.825 1.505 28.309 1.00 71.75 112 ILE A C 1
ATOM 857 O O . ILE A 1 112 ? -23.035 1.373 27.374 1.00 71.75 112 ILE A O 1
ATOM 861 N N . ASP A 1 113 ? -25.079 1.928 28.128 1.00 73.94 113 ASP A N 1
ATOM 862 C CA . ASP A 1 113 ? -25.628 2.239 26.802 1.00 73.94 113 ASP A CA 1
ATOM 863 C C . ASP A 1 113 ? -24.987 3.481 26.164 1.00 73.94 113 ASP A C 1
ATOM 865 O O . ASP A 1 113 ? -24.746 3.497 24.955 1.00 73.94 113 ASP A O 1
ATOM 869 N N . GLU A 1 114 ? -24.656 4.514 26.944 1.00 70.56 114 GLU A N 1
ATOM 870 C CA . GLU A 1 114 ? -23.982 5.720 26.443 1.00 70.56 114 GLU A CA 1
ATOM 871 C C . GLU A 1 114 ? -22.549 5.408 25.984 1.00 70.56 114 GLU A C 1
ATOM 873 O O . GLU A 1 114 ? -22.159 5.769 24.874 1.00 70.56 114 GLU A O 1
ATOM 878 N N . VAL A 1 115 ? -21.783 4.671 26.800 1.00 69.06 115 VAL A N 1
ATOM 879 C CA . VAL A 1 115 ? -20.417 4.223 26.476 1.00 69.06 115 VAL A CA 1
ATOM 880 C C . VAL A 1 115 ? -20.418 3.333 25.232 1.00 69.06 115 VAL A C 1
ATOM 882 O O . VAL A 1 115 ? -19.564 3.485 24.355 1.00 69.06 115 VAL A O 1
ATOM 885 N N . LYS A 1 116 ? -21.405 2.437 25.120 1.00 69.88 116 LYS A N 1
ATOM 886 C CA . LYS A 1 116 ? -21.581 1.546 23.969 1.00 69.88 116 LYS A CA 1
ATOM 887 C C . LYS A 1 116 ? -21.920 2.325 22.698 1.00 69.88 116 LYS A C 1
ATOM 889 O O . LYS A 1 116 ? -21.283 2.107 21.670 1.00 69.88 116 LYS A O 1
ATOM 894 N N . ARG A 1 117 ? -22.852 3.283 22.768 1.00 67.25 117 ARG A N 1
ATOM 895 C CA . ARG A 1 117 ? -23.180 4.180 21.645 1.00 67.25 117 ARG A CA 1
ATOM 896 C C . ARG A 1 117 ? -21.984 5.027 21.219 1.00 67.25 117 ARG A C 1
ATOM 898 O O . ARG A 1 117 ? -21.774 5.192 20.023 1.00 67.25 117 ARG A O 1
ATOM 905 N N . HIS A 1 118 ? -21.176 5.510 22.162 1.00 66.56 118 HIS A N 1
ATOM 906 C CA . HIS A 1 118 ? -19.990 6.310 21.849 1.00 66.56 118 HIS A CA 1
ATOM 907 C C . HIS A 1 118 ? -18.910 5.499 21.116 1.00 66.56 118 HIS A C 1
ATOM 909 O O . HIS A 1 118 ? -18.369 5.973 20.118 1.00 66.56 118 HIS A O 1
ATOM 915 N N . ARG A 1 119 ? -18.652 4.252 21.547 1.00 64.44 119 ARG A N 1
ATOM 916 C CA . ARG A 1 119 ? -17.734 3.330 20.849 1.00 64.44 119 ARG A CA 1
ATOM 917 C C . ARG A 1 119 ? -18.211 2.986 19.432 1.00 64.44 119 ARG A C 1
ATOM 919 O O . ARG A 1 119 ? -17.401 2.929 18.516 1.00 64.44 119 ARG A O 1
ATOM 926 N N . LEU A 1 120 ? -19.520 2.814 19.239 1.00 61.06 120 LEU A N 1
ATOM 927 C CA . LEU A 1 120 ? -20.118 2.510 17.931 1.00 61.06 120 LEU A CA 1
ATOM 928 C C . LEU A 1 120 ? -20.180 3.738 16.993 1.00 61.06 120 LEU A C 1
ATOM 930 O O . LEU A 1 120 ? -20.109 3.595 15.775 1.00 61.06 120 LEU A O 1
ATOM 934 N N . ALA A 1 121 ? -20.307 4.958 17.525 1.00 57.84 121 ALA A N 1
ATOM 935 C CA . ALA A 1 121 ? -20.522 6.161 16.714 1.00 57.84 121 ALA A CA 1
ATOM 936 C C . ALA A 1 121 ? -19.238 6.758 16.112 1.00 57.84 121 ALA A C 1
ATOM 938 O O . ALA A 1 121 ? -19.289 7.318 15.019 1.00 57.84 121 ALA A O 1
ATOM 939 N N . ALA A 1 122 ? -18.092 6.650 16.793 1.00 53.22 122 ALA A N 1
ATOM 940 C CA . ALA A 1 122 ? -16.871 7.343 16.368 1.00 53.22 122 ALA A CA 1
ATOM 941 C C . ALA A 1 122 ? -16.181 6.711 15.140 1.00 53.22 122 ALA A C 1
ATOM 943 O O . ALA A 1 122 ? -15.483 7.414 14.415 1.00 53.22 122 ALA A O 1
ATOM 944 N N . ASN A 1 123 ? -16.395 5.415 14.878 1.00 58.12 123 ASN A N 1
ATOM 945 C CA . ASN A 1 123 ? -15.624 4.663 13.877 1.00 58.12 123 ASN A CA 1
ATOM 946 C C . ASN A 1 123 ? -16.447 4.072 12.717 1.00 58.12 123 ASN A C 1
ATOM 948 O O . ASN A 1 123 ? -15.868 3.681 11.705 1.00 58.12 123 ASN A O 1
ATOM 952 N N . THR A 1 124 ? -17.781 4.058 12.790 1.00 67.00 124 THR A N 1
ATOM 953 C CA . THR A 1 124 ? -18.618 3.397 11.767 1.00 67.00 124 THR A CA 1
ATOM 954 C C . THR A 1 124 ? -18.627 4.111 10.418 1.00 67.00 124 THR A C 1
ATOM 956 O O . THR A 1 124 ? -18.726 3.447 9.392 1.00 67.00 124 THR A O 1
ATOM 959 N N . ASN A 1 125 ? -18.488 5.441 10.376 1.00 68.75 125 ASN A N 1
ATOM 960 C CA . ASN A 1 125 ? -18.500 6.170 9.105 1.00 68.75 125 ASN A CA 1
ATOM 961 C C . ASN A 1 125 ? -17.253 5.872 8.252 1.00 68.75 125 ASN A C 1
ATOM 963 O O . ASN A 1 125 ? -17.385 5.509 7.086 1.00 68.75 125 ASN A O 1
ATOM 967 N N . LEU A 1 126 ? -16.051 5.953 8.833 1.00 70.31 126 LEU A N 1
ATOM 968 C CA . LEU A 1 126 ? -14.808 5.637 8.116 1.00 70.31 126 LEU A CA 1
ATOM 969 C C . LEU A 1 126 ? -14.686 4.145 7.794 1.00 70.31 126 LEU A C 1
ATOM 971 O O . LEU A 1 126 ? -14.174 3.789 6.735 1.00 70.31 126 LEU A O 1
ATOM 975 N N . GLU A 1 127 ? -15.187 3.275 8.670 1.00 71.44 127 GLU A N 1
ATOM 976 C CA . GLU A 1 127 ? -15.245 1.838 8.408 1.00 71.44 127 GLU A CA 1
ATOM 977 C C . GLU A 1 127 ? -16.167 1.517 7.228 1.00 71.44 127 GLU A C 1
ATOM 979 O O . GLU A 1 127 ? -15.761 0.802 6.314 1.00 71.44 127 GLU A O 1
ATOM 984 N N . GLN A 1 128 ? -17.372 2.097 7.197 1.00 73.62 128 GLN A N 1
ATOM 985 C CA . GLN A 1 128 ? -18.290 1.954 6.066 1.00 73.62 128 GLN A CA 1
ATOM 986 C C . GLN A 1 128 ? -17.666 2.493 4.783 1.00 73.62 128 GLN A C 1
ATOM 988 O O . GLN A 1 128 ? -17.784 1.856 3.734 1.00 73.62 128 GLN A O 1
ATOM 993 N N . VAL A 1 129 ? -16.972 3.635 4.871 1.00 79.19 129 VAL A N 1
ATOM 994 C CA . VAL A 1 129 ? -16.302 4.229 3.717 1.00 79.19 129 VAL A CA 1
ATOM 995 C C . VAL A 1 129 ? -15.196 3.336 3.166 1.00 79.19 129 VAL A C 1
ATOM 997 O O . VAL A 1 129 ? -15.126 3.097 1.961 1.00 79.19 129 VAL A O 1
ATOM 1000 N N . SER A 1 130 ? -14.381 2.767 4.051 1.00 80.69 130 SER A N 1
ATOM 1001 C CA . SER A 1 130 ? -13.344 1.804 3.684 1.00 80.69 130 SER A CA 1
ATOM 1002 C C . SER A 1 130 ? -13.924 0.500 3.127 1.00 80.69 130 SER A C 1
ATOM 1004 O O . SER A 1 130 ? -13.389 -0.057 2.169 1.00 80.69 130 SER A O 1
ATOM 1006 N N . ASP A 1 131 ? -15.040 0.006 3.668 1.00 81.00 131 ASP A N 1
ATOM 1007 C CA . ASP A 1 131 ? -15.656 -1.236 3.197 1.00 81.00 131 ASP A CA 1
ATOM 1008 C C . ASP A 1 131 ? -16.210 -1.100 1.774 1.00 81.00 131 ASP A C 1
ATOM 1010 O O . ASP A 1 131 ? -15.943 -1.966 0.938 1.00 81.00 131 ASP A O 1
ATOM 1014 N N . TRP A 1 132 ? -16.908 -0.004 1.446 1.00 86.25 132 TRP A N 1
ATOM 1015 C CA . TRP A 1 132 ? -17.336 0.202 0.060 1.00 86.25 132 TRP A CA 1
ATOM 1016 C C . TRP A 1 132 ? -16.147 0.477 -0.862 1.00 86.25 132 TRP A C 1
ATOM 1018 O O . TRP A 1 132 ? -16.104 -0.077 -1.959 1.00 86.25 132 TRP A O 1
ATOM 1028 N N . LEU A 1 133 ? -15.146 1.247 -0.418 1.00 82.50 133 LEU A N 1
ATOM 1029 C CA . LEU A 1 133 ? -13.970 1.557 -1.233 1.00 82.50 133 LEU A CA 1
ATOM 1030 C C . LEU A 1 133 ? -13.148 0.298 -1.542 1.00 82.50 133 LEU A C 1
ATOM 1032 O O . LEU A 1 133 ? -12.801 0.058 -2.697 1.00 82.50 133 LEU A O 1
ATOM 1036 N N . THR A 1 134 ? -12.889 -0.549 -0.544 1.00 85.19 134 THR A N 1
ATOM 1037 C CA . THR A 1 134 ? -12.188 -1.829 -0.741 1.00 85.19 134 THR A CA 1
ATOM 1038 C C . THR A 1 134 ? -12.988 -2.784 -1.619 1.00 85.19 134 THR A C 1
ATOM 1040 O O . THR A 1 134 ? -12.403 -3.415 -2.494 1.00 85.19 134 THR A O 1
ATOM 1043 N N . LYS A 1 135 ? -14.317 -2.859 -1.469 1.00 87.00 135 LYS A N 1
ATOM 1044 C CA . LYS A 1 135 ? -15.174 -3.669 -2.352 1.00 87.00 135 LYS A CA 1
ATOM 1045 C C . LYS A 1 135 ? -15.134 -3.197 -3.802 1.00 87.00 135 LYS A C 1
ATOM 1047 O O . LYS A 1 135 ? -15.050 -4.039 -4.689 1.00 87.00 135 LYS A O 1
ATOM 1052 N N . ILE A 1 136 ? -15.162 -1.886 -4.049 1.00 86.94 136 ILE A N 1
ATOM 1053 C CA . ILE A 1 136 ? -15.032 -1.335 -5.405 1.00 86.94 136 ILE A CA 1
ATOM 1054 C C . ILE A 1 136 ? -13.642 -1.627 -5.971 1.00 86.94 136 ILE A C 1
ATOM 1056 O O . ILE A 1 136 ? -13.547 -2.104 -7.095 1.00 86.94 136 ILE A O 1
ATOM 1060 N N . ILE A 1 137 ? -12.573 -1.420 -5.195 1.00 86.12 137 ILE A N 1
ATOM 1061 C CA . ILE A 1 137 ? -11.199 -1.694 -5.646 1.00 86.12 137 ILE A CA 1
ATOM 1062 C C . ILE A 1 137 ? -11.002 -3.178 -5.962 1.00 86.12 137 ILE A C 1
ATOM 1064 O O . ILE A 1 137 ? -10.455 -3.504 -7.011 1.00 86.12 137 ILE A O 1
ATOM 1068 N N . VAL A 1 138 ? -11.471 -4.083 -5.098 1.00 88.06 138 VAL A N 1
ATOM 1069 C CA . VAL A 1 138 ? -11.394 -5.532 -5.347 1.00 88.06 138 VAL A CA 1
ATOM 1070 C C . VAL A 1 138 ? -12.286 -5.928 -6.522 1.00 88.06 138 VAL A C 1
ATOM 1072 O O . VAL A 1 138 ? -11.857 -6.712 -7.359 1.00 88.06 138 VAL A O 1
ATOM 1075 N N . GLY A 1 139 ? -13.498 -5.376 -6.614 1.00 86.56 139 GLY A N 1
ATOM 1076 C CA . GLY A 1 139 ? -14.448 -5.674 -7.686 1.00 86.56 139 GLY A CA 1
ATOM 1077 C C . GLY A 1 139 ? -13.940 -5.246 -9.062 1.00 86.56 139 GLY A C 1
ATOM 1078 O O . GLY A 1 139 ? -13.904 -6.061 -9.979 1.00 86.56 139 GLY A O 1
ATOM 1079 N N . VAL A 1 140 ? -13.485 -3.997 -9.193 1.00 87.38 140 VAL A N 1
ATOM 1080 C CA . VAL A 1 140 ? -12.870 -3.481 -10.427 1.00 87.38 140 VAL A CA 1
ATOM 1081 C C . VAL A 1 140 ? -11.554 -4.204 -10.712 1.00 87.38 140 VAL A C 1
ATOM 1083 O O . VAL A 1 140 ? -11.317 -4.617 -11.842 1.00 87.38 140 VAL A O 1
ATOM 1086 N N . GLY A 1 141 ? -10.728 -4.435 -9.689 1.00 83.81 141 GLY A N 1
ATOM 1087 C CA . GLY A 1 141 ? -9.456 -5.143 -9.833 1.00 83.81 141 GLY A CA 1
ATOM 1088 C C . GLY A 1 141 ? -9.605 -6.582 -10.330 1.00 83.81 141 GLY A C 1
ATOM 1089 O O . GLY A 1 141 ? -8.759 -7.043 -11.088 1.00 83.81 141 GLY A O 1
ATOM 1090 N N . LEU A 1 142 ? -10.680 -7.286 -9.958 1.00 87.62 142 LEU A N 1
ATOM 1091 C CA . LEU A 1 142 ? -10.953 -8.641 -10.451 1.00 87.62 142 LEU A CA 1
ATOM 1092 C C . LEU A 1 142 ? -11.335 -8.659 -11.933 1.00 87.62 142 LEU A C 1
ATOM 1094 O O . LEU A 1 142 ? -10.971 -9.593 -12.643 1.00 87.62 142 LEU A O 1
ATOM 1098 N N . ILE A 1 143 ? -12.069 -7.642 -12.388 1.00 91.50 143 ILE A N 1
ATOM 1099 C CA . ILE A 1 143 ? -12.493 -7.510 -13.788 1.00 91.50 143 ILE A CA 1
ATOM 1100 C C . ILE A 1 143 ? -11.291 -7.137 -14.666 1.00 91.50 143 ILE A C 1
ATOM 1102 O O . ILE A 1 143 ? -11.090 -7.733 -15.721 1.00 91.50 143 ILE A O 1
ATOM 1106 N N . GLU A 1 144 ? -10.453 -6.214 -14.194 1.00 90.31 144 GLU A N 1
ATOM 1107 C CA . GLU A 1 144 ? -9.287 -5.688 -14.921 1.00 90.31 144 GLU A CA 1
ATOM 1108 C C . GLU A 1 144 ? -8.003 -6.515 -14.717 1.00 90.31 144 GLU A C 1
ATOM 1110 O O . GLU A 1 144 ? -6.932 -6.148 -15.203 1.00 90.31 144 GLU A O 1
ATOM 1115 N N . LEU A 1 145 ? -8.069 -7.653 -14.013 1.00 89.19 145 LEU A N 1
ATOM 1116 C CA . LEU A 1 145 ? -6.883 -8.446 -13.663 1.00 89.19 145 LEU A CA 1
ATOM 1117 C C . LEU A 1 145 ? -6.095 -8.913 -14.901 1.00 89.19 145 LEU A C 1
ATOM 1119 O O . LEU A 1 145 ? -4.866 -8.975 -14.873 1.00 89.19 145 LEU A O 1
ATOM 1123 N N . ASN A 1 146 ? -6.800 -9.203 -15.997 1.00 91.25 146 ASN A N 1
ATOM 1124 C CA . ASN A 1 146 ? -6.189 -9.623 -17.260 1.00 91.25 146 ASN A CA 1
ATOM 1125 C C . ASN A 1 146 ? -5.381 -8.506 -17.941 1.00 91.25 146 ASN A C 1
ATOM 1127 O O . ASN A 1 146 ? -4.460 -8.805 -18.697 1.00 91.25 146 ASN A O 1
ATOM 1131 N N . GLU A 1 147 ? -5.678 -7.237 -17.654 1.00 92.19 147 GLU A N 1
ATOM 1132 C CA . GLU A 1 147 ? -4.980 -6.084 -18.235 1.00 92.19 147 GLU A CA 1
ATOM 1133 C C . GLU A 1 147 ? -3.734 -5.677 -17.432 1.00 92.19 147 GLU A C 1
ATOM 1135 O O . GLU A 1 147 ? -2.885 -4.933 -17.932 1.00 92.19 147 GLU A O 1
ATOM 1140 N N . ILE A 1 148 ? -3.562 -6.200 -16.209 1.00 90.44 148 ILE A N 1
ATOM 1141 C CA . ILE A 1 148 ? -2.423 -5.870 -15.336 1.00 90.44 148 ILE A CA 1
ATOM 1142 C C . ILE A 1 148 ? -1.069 -6.115 -16.025 1.00 90.44 148 ILE A C 1
ATOM 1144 O O . ILE A 1 148 ? -0.246 -5.197 -16.007 1.00 90.44 148 ILE A O 1
ATOM 1148 N N . PRO A 1 149 ? -0.792 -7.274 -16.664 1.00 92.44 149 PRO A N 1
ATOM 1149 C CA . PRO A 1 149 ? 0.498 -7.497 -17.320 1.00 92.44 149 PRO A CA 1
ATOM 1150 C C . PRO A 1 149 ? 0.771 -6.487 -18.442 1.00 92.44 149 PRO A C 1
ATOM 1152 O O . PRO A 1 149 ? 1.888 -5.985 -18.571 1.00 92.44 149 PRO A O 1
ATOM 1155 N N . THR A 1 150 ? -0.258 -6.144 -19.222 1.00 94.38 150 THR A N 1
ATOM 1156 C CA . THR A 1 150 ? -0.169 -5.149 -20.298 1.00 94.38 150 THR A CA 1
ATOM 1157 C C . THR A 1 150 ? 0.139 -3.764 -19.737 1.00 94.38 150 THR A C 1
ATOM 1159 O O . THR A 1 150 ? 1.010 -3.065 -20.260 1.00 94.38 150 THR A O 1
ATOM 1162 N N . LEU A 1 151 ? -0.534 -3.368 -18.653 1.00 92.25 151 LEU A N 1
ATOM 1163 C CA . LEU A 1 151 ? -0.322 -2.083 -17.990 1.00 92.25 151 LEU A CA 1
ATOM 1164 C C . LEU A 1 151 ? 1.081 -1.990 -17.383 1.00 92.25 151 LEU A C 1
ATOM 1166 O O . LEU A 1 151 ? 1.767 -0.988 -17.593 1.00 92.25 151 LEU A O 1
ATOM 1170 N N . VAL A 1 152 ? 1.538 -3.046 -16.702 1.00 94.62 152 VAL A N 1
ATOM 1171 C CA . VAL A 1 152 ? 2.900 -3.132 -16.153 1.00 94.62 152 VAL A CA 1
ATOM 1172 C C . VAL A 1 152 ? 3.934 -3.009 -17.267 1.00 94.62 152 VAL A C 1
ATOM 1174 O O . VAL A 1 152 ? 4.867 -2.225 -17.128 1.00 94.62 152 VAL A O 1
ATOM 1177 N N . ASN A 1 153 ? 3.752 -3.706 -18.392 1.00 95.00 153 ASN A N 1
ATOM 1178 C CA . ASN A 1 153 ? 4.688 -3.633 -19.514 1.00 95.00 153 ASN A CA 1
ATOM 1179 C C . ASN A 1 153 ? 4.725 -2.232 -20.151 1.00 95.00 153 ASN A C 1
ATOM 1181 O O . ASN A 1 153 ? 5.796 -1.708 -20.447 1.00 95.00 153 ASN A O 1
ATOM 1185 N N . ARG A 1 154 ? 3.567 -1.576 -20.312 1.00 94.75 154 ARG A N 1
ATOM 1186 C CA . ARG A 1 154 ? 3.497 -0.192 -20.818 1.00 94.75 154 ARG A CA 1
ATOM 1187 C C . ARG A 1 154 ? 4.189 0.793 -19.878 1.00 94.75 154 ARG A C 1
ATOM 1189 O O . ARG A 1 154 ? 4.945 1.644 -20.341 1.00 94.75 154 ARG A O 1
ATOM 1196 N N . LEU A 1 155 ? 3.956 0.672 -18.572 1.00 94.25 155 LEU A N 1
ATOM 1197 C CA . LEU A 1 155 ? 4.606 1.520 -17.575 1.00 94.25 155 LEU A CA 1
ATOM 1198 C C . LEU A 1 155 ? 6.119 1.262 -17.524 1.00 94.25 155 LEU A C 1
ATOM 1200 O O . LEU A 1 155 ? 6.896 2.213 -17.501 1.00 94.25 155 LEU A O 1
ATOM 1204 N N . ALA A 1 156 ? 6.539 -0.004 -17.584 1.00 94.50 156 ALA A N 1
ATOM 1205 C CA . ALA A 1 156 ? 7.946 -0.387 -17.634 1.00 94.50 156 ALA A CA 1
ATOM 1206 C C . ALA A 1 156 ? 8.639 0.181 -18.877 1.00 94.50 156 ALA A C 1
ATOM 1208 O O . ALA A 1 156 ? 9.752 0.691 -18.771 1.00 94.50 156 ALA A O 1
ATOM 1209 N N . ALA A 1 157 ? 7.972 0.158 -20.035 1.00 93.56 157 ALA A N 1
ATOM 1210 C CA . ALA A 1 157 ? 8.490 0.760 -21.259 1.00 93.56 157 ALA A CA 1
ATOM 1211 C C . ALA A 1 157 ? 8.712 2.272 -21.090 1.00 93.56 157 ALA A C 1
ATOM 1213 O O . ALA A 1 157 ? 9.792 2.761 -21.411 1.00 93.56 157 ALA A O 1
ATOM 1214 N N . LEU A 1 158 ? 7.752 2.997 -20.503 1.00 92.69 158 LEU A N 1
ATOM 1215 C CA . LEU A 1 158 ? 7.897 4.431 -20.214 1.00 92.69 158 LEU A CA 1
ATOM 1216 C C . LEU A 1 158 ? 9.043 4.721 -19.236 1.00 92.69 158 LEU A C 1
ATOM 1218 O O . LEU A 1 158 ? 9.831 5.637 -19.459 1.00 92.69 158 LEU A O 1
ATOM 1222 N N . MET A 1 159 ? 9.159 3.929 -18.170 1.00 91.94 159 MET A N 1
ATOM 1223 C CA . MET A 1 159 ? 10.234 4.062 -17.185 1.00 91.94 159 MET A CA 1
ATOM 1224 C C . MET A 1 159 ? 11.606 3.764 -17.794 1.00 91.94 159 MET A C 1
ATOM 1226 O O . MET A 1 159 ? 12.565 4.477 -17.508 1.00 91.94 159 MET A O 1
ATOM 1230 N N . SER A 1 160 ? 11.691 2.757 -18.668 1.00 90.94 160 SER A N 1
ATOM 1231 C CA . SER A 1 160 ? 12.949 2.330 -19.288 1.00 90.94 160 SER A CA 1
ATOM 1232 C C . SER A 1 160 ? 13.615 3.434 -20.115 1.00 90.94 160 SER A C 1
ATOM 1234 O O . SER A 1 160 ? 14.838 3.509 -20.129 1.00 90.94 160 SER A O 1
ATOM 1236 N N . ILE A 1 161 ? 12.831 4.355 -20.695 1.00 88.38 161 ILE A N 1
ATOM 1237 C CA . ILE A 1 161 ? 13.341 5.532 -21.422 1.00 88.38 161 ILE A CA 1
ATOM 1238 C C . ILE A 1 161 ? 14.161 6.435 -20.489 1.00 88.38 161 ILE A C 1
ATOM 1240 O O . ILE A 1 161 ? 15.212 6.941 -20.868 1.00 88.38 161 ILE A O 1
ATOM 1244 N N . GLY A 1 162 ? 13.701 6.626 -19.249 1.00 84.75 162 GLY A N 1
ATOM 1245 C CA . GLY A 1 162 ? 14.396 7.443 -18.250 1.00 84.75 162 GLY A CA 1
ATOM 1246 C C . GLY A 1 162 ? 15.572 6.735 -17.572 1.00 84.75 162 GLY A C 1
ATOM 1247 O O . GLY A 1 162 ? 16.320 7.371 -16.833 1.00 84.75 162 GLY A O 1
ATOM 1248 N N . PHE A 1 163 ? 15.722 5.424 -17.786 1.00 85.06 163 PHE A N 1
ATOM 1249 C CA . PHE A 1 163 ? 16.754 4.591 -17.160 1.00 85.06 163 PHE A CA 1
ATOM 1250 C C . PHE A 1 163 ? 18.019 4.478 -18.028 1.00 85.06 163 PHE A C 1
ATOM 1252 O O . PHE A 1 163 ? 19.035 3.983 -17.546 1.00 85.06 163 PHE A O 1
ATOM 1259 N N . GLY A 1 164 ? 17.968 4.964 -19.274 1.00 78.75 164 GLY A N 1
ATOM 1260 C CA . GLY A 1 164 ? 19.065 4.923 -20.242 1.00 78.75 164 GLY A CA 1
ATOM 1261 C C . GLY A 1 164 ? 19.016 3.709 -21.179 1.00 78.75 164 GLY A C 1
ATOM 1262 O O . GLY A 1 164 ? 18.207 2.794 -21.008 1.00 78.75 164 GLY A O 1
ATOM 1263 N N . ASP A 1 165 ? 19.921 3.685 -22.161 1.00 76.44 165 ASP A N 1
ATOM 1264 C CA . ASP A 1 165 ? 19.922 2.738 -23.293 1.00 76.44 165 ASP A CA 1
ATOM 1265 C C . ASP A 1 165 ? 20.476 1.333 -22.966 1.00 76.44 165 ASP A C 1
ATOM 1267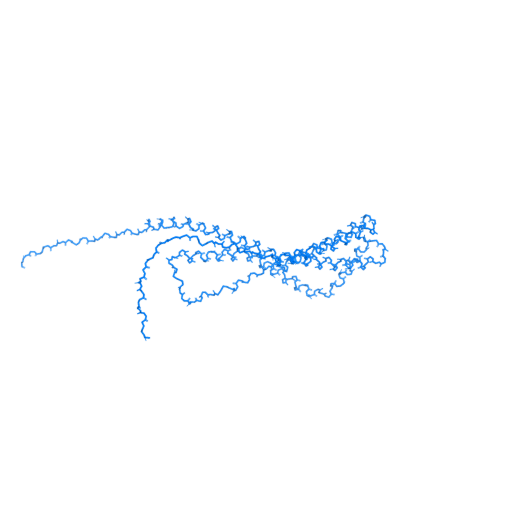 O O . ASP A 1 165 ? 20.942 0.602 -23.844 1.00 76.44 165 ASP A O 1
ATOM 1271 N N . ALA A 1 166 ? 20.452 0.913 -21.700 1.00 78.88 166 ALA A N 1
ATOM 1272 C CA . ALA A 1 166 ? 20.937 -0.410 -21.326 1.00 78.88 166 ALA A CA 1
ATOM 1273 C C . ALA A 1 166 ? 19.974 -1.522 -21.810 1.00 78.88 166 ALA A C 1
ATOM 1275 O O . ALA A 1 166 ? 18.757 -1.406 -21.645 1.00 78.88 166 ALA A O 1
ATOM 1276 N N . PRO A 1 167 ? 20.484 -2.675 -22.295 1.00 78.69 167 PRO A N 1
ATOM 1277 C CA . PRO A 1 167 ? 19.645 -3.804 -22.723 1.00 78.69 167 PRO A CA 1
ATOM 1278 C C . PRO A 1 167 ? 18.714 -4.340 -21.624 1.00 78.69 167 PRO A C 1
ATOM 1280 O O . PRO A 1 167 ? 17.700 -4.973 -21.908 1.00 78.69 167 PRO A O 1
ATOM 1283 N N . ALA A 1 168 ? 19.064 -4.096 -20.358 1.00 85.56 168 ALA A N 1
ATOM 1284 C CA . ALA A 1 168 ? 18.313 -4.543 -19.194 1.00 85.56 168 ALA A CA 1
ATOM 1285 C C . ALA A 1 168 ? 17.295 -3.511 -18.667 1.00 85.56 168 ALA A C 1
ATOM 1287 O O . ALA A 1 168 ? 16.565 -3.840 -17.732 1.00 85.56 168 ALA A O 1
ATOM 1288 N N . SER A 1 169 ? 17.201 -2.299 -19.234 1.00 86.88 169 SER A N 1
ATOM 1289 C CA . SER A 1 169 ? 16.381 -1.202 -18.682 1.00 86.88 169 SER A CA 1
ATOM 1290 C C . SER A 1 169 ? 14.903 -1.567 -18.522 1.00 86.88 169 SER A C 1
ATOM 1292 O O . SER A 1 169 ? 14.301 -1.255 -17.496 1.00 86.88 169 SER A O 1
ATOM 1294 N N . LEU A 1 170 ? 14.322 -2.291 -19.486 1.00 91.50 170 LEU A N 1
ATOM 1295 C CA . LEU A 1 170 ? 12.931 -2.755 -19.408 1.00 91.50 170 LEU A CA 1
ATOM 1296 C C . LEU A 1 170 ? 12.729 -3.794 -18.293 1.00 91.50 170 LEU A C 1
ATOM 1298 O O . LEU A 1 170 ? 11.761 -3.721 -17.531 1.00 91.50 170 LEU A O 1
ATOM 1302 N N . SER A 1 171 ? 13.658 -4.744 -18.168 1.00 91.00 171 SER A N 1
ATOM 1303 C CA . SER A 1 171 ? 13.627 -5.772 -17.122 1.00 91.00 171 SER A CA 1
ATOM 1304 C C . SER A 1 171 ? 13.778 -5.154 -15.732 1.00 91.00 171 SER A C 1
ATOM 1306 O O . SER A 1 171 ? 13.043 -5.517 -14.815 1.00 91.00 171 SER A O 1
ATOM 1308 N N . VAL A 1 172 ? 14.679 -4.177 -15.586 1.00 89.06 172 VAL A N 1
ATOM 1309 C CA . VAL A 1 172 ? 14.875 -3.423 -14.341 1.00 89.06 172 VAL A CA 1
ATOM 1310 C C . VAL A 1 172 ? 13.627 -2.611 -14.001 1.00 89.06 172 VAL A C 1
ATOM 1312 O O . VAL A 1 172 ? 13.151 -2.692 -12.873 1.00 89.06 172 VAL A O 1
ATOM 1315 N N . ALA A 1 173 ? 13.042 -1.891 -14.962 1.00 92.50 173 ALA A N 1
ATOM 1316 C CA . ALA A 1 173 ? 11.805 -1.140 -14.749 1.00 92.50 173 ALA A CA 1
ATOM 1317 C C . ALA A 1 173 ? 10.646 -2.045 -14.303 1.00 92.50 173 ALA A C 1
ATOM 1319 O O . ALA A 1 173 ? 9.943 -1.728 -13.345 1.00 92.50 173 ALA A O 1
ATOM 1320 N N . THR A 1 174 ? 10.498 -3.210 -14.935 1.00 93.19 174 THR A N 1
ATOM 1321 C CA . THR A 1 174 ? 9.490 -4.210 -14.550 1.00 93.19 174 THR A CA 1
ATOM 1322 C C . THR A 1 174 ? 9.730 -4.722 -13.129 1.00 93.19 174 THR A C 1
ATOM 1324 O O . THR A 1 174 ? 8.799 -4.775 -12.324 1.00 93.19 174 THR A O 1
ATOM 1327 N N . ALA A 1 175 ? 10.981 -5.048 -12.787 1.00 91.62 175 ALA A N 1
ATOM 1328 C CA . ALA A 1 175 ? 11.346 -5.494 -11.447 1.00 91.62 175 ALA A CA 1
ATOM 1329 C C . ALA A 1 175 ? 11.073 -4.415 -10.389 1.00 91.62 175 ALA A C 1
ATOM 1331 O O . ALA A 1 175 ? 10.536 -4.735 -9.331 1.00 91.62 175 ALA A O 1
ATOM 1332 N N . VAL A 1 176 ? 11.372 -3.145 -10.683 1.00 91.81 176 VAL A N 1
ATOM 1333 C CA . VAL A 1 176 ? 11.066 -2.006 -9.803 1.00 91.81 176 VAL A CA 1
ATOM 1334 C C . VAL A 1 176 ? 9.562 -1.901 -9.562 1.00 91.81 176 VAL A C 1
ATOM 1336 O O . VAL A 1 176 ? 9.143 -1.814 -8.409 1.00 91.81 176 VAL A O 1
ATOM 1339 N N . ILE A 1 177 ? 8.740 -1.974 -10.615 1.00 94.88 177 ILE A N 1
ATOM 1340 C CA . ILE A 1 177 ? 7.277 -1.922 -10.479 1.00 94.88 177 ILE A CA 1
ATOM 1341 C C . ILE A 1 177 ? 6.781 -3.026 -9.550 1.00 94.88 177 ILE A C 1
ATOM 1343 O O . ILE A 1 177 ? 6.067 -2.744 -8.589 1.00 94.88 177 ILE A O 1
ATOM 1347 N N . VAL A 1 178 ? 7.178 -4.274 -9.799 1.00 93.81 178 VAL A N 1
ATOM 1348 C CA . VAL A 1 178 ? 6.706 -5.425 -9.017 1.00 93.81 178 VAL A CA 1
ATOM 1349 C C . VAL A 1 178 ? 7.212 -5.365 -7.576 1.00 93.81 178 VAL A C 1
ATOM 1351 O O . VAL A 1 178 ? 6.427 -5.499 -6.639 1.00 93.81 178 VAL A O 1
ATOM 1354 N N . LEU A 1 179 ? 8.510 -5.127 -7.382 1.00 92.12 179 LEU A N 1
ATOM 1355 C CA . LEU A 1 179 ? 9.137 -5.173 -6.065 1.00 92.12 179 LEU A CA 1
ATOM 1356 C C . LEU A 1 179 ? 8.657 -4.034 -5.165 1.00 92.12 179 LEU A C 1
ATOM 1358 O O . LEU A 1 179 ? 8.292 -4.280 -4.016 1.00 92.12 179 LEU A O 1
ATOM 1362 N N . PHE A 1 180 ? 8.635 -2.797 -5.669 1.00 94.00 180 PHE A N 1
ATOM 1363 C CA . PHE A 1 180 ? 8.256 -1.645 -4.853 1.00 94.00 180 PHE A CA 1
ATOM 1364 C C . PHE A 1 180 ? 6.747 -1.551 -4.641 1.00 94.00 180 PHE A C 1
ATOM 1366 O O . PHE A 1 180 ? 6.336 -1.111 -3.572 1.00 94.00 180 PHE A O 1
ATOM 1373 N N . SER A 1 181 ? 5.910 -2.013 -5.576 1.00 95.44 181 SER A N 1
ATOM 1374 C CA . SER A 1 181 ? 4.458 -2.048 -5.340 1.00 95.44 181 SER A CA 1
ATOM 1375 C C . SER A 1 181 ? 4.098 -3.086 -4.277 1.00 95.44 181 SER A C 1
ATOM 1377 O O . SER A 1 181 ? 3.391 -2.758 -3.324 1.00 95.44 181 SER A O 1
ATOM 1379 N N . ALA A 1 182 ? 4.644 -4.304 -4.378 1.00 93.31 182 ALA A N 1
ATOM 1380 C CA . ALA A 1 182 ? 4.437 -5.360 -3.391 1.00 93.31 182 ALA A CA 1
ATOM 1381 C C . ALA A 1 182 ? 5.061 -5.005 -2.033 1.00 93.31 182 ALA A C 1
ATOM 1383 O O . ALA A 1 182 ? 4.434 -5.196 -0.991 1.00 93.31 182 ALA A O 1
ATOM 1384 N N . GLY A 1 183 ? 6.275 -4.447 -2.040 1.00 91.19 183 GLY A N 1
ATOM 1385 C CA . GLY A 1 183 ? 6.964 -3.981 -0.839 1.00 91.19 183 GLY A CA 1
ATOM 1386 C C . GLY A 1 183 ? 6.208 -2.850 -0.149 1.00 91.19 183 GLY A C 1
ATOM 1387 O O . GLY A 1 183 ? 5.936 -2.939 1.045 1.00 91.19 183 GLY A O 1
ATOM 1388 N N . GLY A 1 184 ? 5.791 -1.833 -0.906 1.00 93.50 184 GLY A N 1
ATOM 1389 C CA . GLY A 1 184 ? 4.950 -0.745 -0.416 1.00 93.50 184 GLY A CA 1
ATOM 1390 C C . GLY A 1 184 ? 3.647 -1.265 0.178 1.00 93.50 184 GLY A C 1
ATOM 1391 O O . GLY A 1 184 ? 3.323 -0.932 1.315 1.00 93.50 184 GLY A O 1
ATOM 1392 N N . PHE A 1 185 ? 2.947 -2.151 -0.538 1.00 94.44 185 PHE A N 1
ATOM 1393 C CA . PHE A 1 185 ? 1.732 -2.802 -0.045 1.00 94.44 185 PHE A CA 1
ATOM 1394 C C . PHE A 1 185 ? 1.964 -3.515 1.283 1.00 94.44 185 PHE A C 1
ATOM 1396 O O . PHE A 1 185 ? 1.217 -3.290 2.233 1.00 94.44 185 PHE A O 1
ATOM 1403 N N . LEU A 1 186 ? 3.013 -4.331 1.383 1.00 91.69 186 LEU A N 1
ATOM 1404 C CA . LEU A 1 186 ? 3.311 -5.070 2.604 1.00 91.69 186 LEU A CA 1
ATOM 1405 C C . LEU A 1 186 ? 3.665 -4.131 3.761 1.00 91.69 186 LEU A C 1
ATOM 1407 O O . LEU A 1 186 ? 3.176 -4.335 4.871 1.00 91.69 186 LEU A O 1
ATOM 1411 N N . ILE A 1 187 ? 4.462 -3.090 3.503 1.00 90.94 187 ILE A N 1
ATOM 1412 C CA . ILE A 1 187 ? 4.803 -2.065 4.496 1.00 90.94 187 ILE A CA 1
ATOM 1413 C C . ILE A 1 187 ? 3.522 -1.395 4.986 1.00 90.94 187 ILE A C 1
ATOM 1415 O O . ILE A 1 187 ? 3.235 -1.453 6.180 1.00 90.94 187 ILE A O 1
ATOM 1419 N N . GLY A 1 188 ? 2.718 -0.819 4.091 1.00 91.38 188 GLY A N 1
ATOM 1420 C CA . GLY A 1 188 ? 1.468 -0.148 4.452 1.00 91.38 188 GLY A CA 1
ATOM 1421 C C . GLY A 1 188 ? 0.507 -1.073 5.198 1.00 91.38 188 GLY A C 1
ATOM 1422 O O . GLY A 1 188 ? -0.055 -0.690 6.222 1.00 91.38 188 GLY A O 1
ATOM 1423 N N . TYR A 1 189 ? 0.385 -2.322 4.748 1.00 90.94 189 TYR A N 1
ATOM 1424 C CA . TYR A 1 189 ? -0.500 -3.305 5.358 1.00 90.94 189 TYR A CA 1
ATOM 1425 C C . TYR A 1 189 ? -0.057 -3.690 6.773 1.00 90.94 189 TYR A C 1
ATOM 1427 O O . TYR A 1 189 ? -0.825 -3.577 7.730 1.00 90.94 189 TYR A O 1
ATOM 1435 N N . VAL A 1 190 ? 1.197 -4.123 6.933 1.00 89.88 190 VAL A N 1
ATOM 1436 C CA . VAL A 1 190 ? 1.730 -4.564 8.230 1.00 89.88 190 VAL A CA 1
ATOM 1437 C C . VAL A 1 190 ? 1.769 -3.400 9.215 1.00 89.88 190 VAL A C 1
ATOM 1439 O O . VAL A 1 190 ? 1.397 -3.589 10.371 1.00 89.88 190 VAL A O 1
ATOM 1442 N N . THR A 1 191 ? 2.155 -2.200 8.765 1.00 88.31 191 THR A N 1
ATOM 1443 C CA . THR A 1 191 ? 2.159 -0.986 9.597 1.00 88.31 191 THR A CA 1
ATOM 1444 C C . THR A 1 191 ? 0.779 -0.720 10.166 1.00 88.31 191 THR A C 1
ATOM 1446 O O . THR A 1 191 ? 0.586 -0.699 11.380 1.00 88.31 191 THR A O 1
ATOM 1449 N N . THR A 1 192 ? -0.206 -0.557 9.291 1.00 88.44 192 THR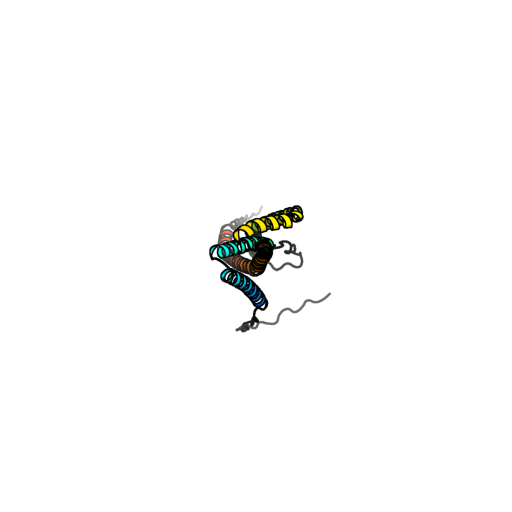 A N 1
ATOM 1450 C CA . THR A 1 192 ? -1.558 -0.203 9.709 1.00 88.44 192 THR A CA 1
ATOM 1451 C C . THR A 1 192 ? -2.140 -1.296 10.589 1.00 88.44 192 THR A C 1
ATOM 1453 O O . THR A 1 192 ? -2.683 -1.005 11.651 1.00 88.44 192 THR A O 1
ATOM 1456 N N . ARG A 1 193 ? -1.945 -2.568 10.229 1.00 87.31 193 ARG A N 1
ATOM 1457 C CA . ARG A 1 193 ? -2.476 -3.687 11.008 1.00 87.31 193 ARG A CA 1
ATOM 1458 C C . ARG A 1 193 ? -1.830 -3.821 12.390 1.00 87.31 193 ARG A C 1
ATOM 1460 O O . ARG A 1 193 ? -2.513 -4.232 13.323 1.00 87.31 193 ARG A O 1
ATOM 1467 N N . ALA A 1 194 ? -0.545 -3.496 12.526 1.00 85.62 194 ALA A N 1
ATOM 1468 C CA . ALA A 1 194 ? 0.175 -3.589 13.793 1.00 85.62 194 ALA A CA 1
ATOM 1469 C C . ALA A 1 194 ? -0.088 -2.399 14.728 1.00 85.62 194 ALA A C 1
ATOM 1471 O O . ALA A 1 194 ? -0.208 -2.598 15.935 1.00 85.62 194 ALA A O 1
ATOM 1472 N N . PHE A 1 195 ? -0.172 -1.177 14.192 1.00 83.06 195 PHE A N 1
ATOM 1473 C CA . PHE A 1 195 ? -0.209 0.048 15.001 1.00 83.06 195 PHE A CA 1
ATOM 1474 C C . PHE A 1 195 ? -1.615 0.628 15.185 1.00 83.06 195 PHE A C 1
ATOM 1476 O O . PHE A 1 195 ? -1.930 1.122 16.269 1.00 83.06 195 PHE A O 1
ATOM 1483 N N . LEU A 1 196 ? -2.480 0.555 14.166 1.00 83.44 196 LEU A N 1
ATOM 1484 C CA . LEU A 1 196 ? -3.793 1.206 14.201 1.00 83.44 196 LEU A CA 1
ATOM 1485 C C . LEU A 1 196 ? -4.698 0.695 15.340 1.00 83.44 196 LEU A C 1
ATOM 1487 O O . LEU A 1 196 ? -5.284 1.536 16.020 1.00 83.44 196 LEU A O 1
ATOM 1491 N N . PRO A 1 197 ? -4.776 -0.622 15.643 1.00 81.00 197 PRO A N 1
ATOM 1492 C CA . PRO A 1 197 ? -5.573 -1.101 16.773 1.00 81.00 197 PRO A CA 1
ATOM 1493 C C . PRO A 1 197 ? -5.123 -0.513 18.112 1.00 81.00 197 PRO A C 1
ATOM 1495 O O . PRO A 1 197 ? -5.957 -0.174 18.942 1.00 81.00 197 PRO A O 1
ATOM 1498 N N . HIS A 1 198 ? -3.813 -0.360 18.312 1.00 79.75 198 HIS A N 1
ATOM 1499 C CA . HIS A 1 198 ? -3.267 0.128 19.574 1.00 79.75 198 HIS A CA 1
ATOM 1500 C C . HIS A 1 198 ? -3.592 1.610 19.797 1.00 79.75 198 HIS A C 1
ATOM 1502 O O . HIS A 1 198 ? -3.993 2.007 20.889 1.00 79.75 198 HIS A O 1
ATOM 1508 N N . ILE A 1 199 ? -3.490 2.420 18.737 1.00 82.06 199 ILE A N 1
ATOM 1509 C CA . ILE A 1 199 ? -3.824 3.849 18.783 1.00 82.06 199 ILE A CA 1
ATOM 1510 C C . ILE A 1 199 ? -5.330 4.042 19.008 1.00 82.06 199 ILE A C 1
ATOM 1512 O O . ILE A 1 199 ? -5.726 4.876 19.822 1.00 82.06 199 ILE A O 1
ATOM 1516 N N . LEU A 1 200 ? -6.168 3.254 18.323 1.00 79.88 200 LEU A N 1
ATOM 1517 C CA . LEU A 1 200 ? -7.624 3.320 18.479 1.00 79.88 200 LEU A CA 1
ATOM 1518 C C . LEU A 1 200 ? -8.067 2.891 19.881 1.00 79.88 200 LEU A C 1
ATOM 1520 O O . LEU A 1 200 ? -8.880 3.579 20.490 1.00 79.88 200 LEU A O 1
ATOM 1524 N N . GLN A 1 201 ? -7.491 1.819 20.429 1.00 79.50 201 GLN A N 1
ATOM 1525 C CA . GLN A 1 201 ? -7.779 1.373 21.796 1.00 79.50 201 GLN A CA 1
ATOM 1526 C C . GLN A 1 201 ? -7.423 2.443 22.831 1.00 79.50 201 GLN A C 1
ATOM 1528 O O . GLN A 1 201 ? -8.252 2.773 23.677 1.00 79.50 201 GLN A O 1
ATOM 1533 N N . ALA A 1 202 ? -6.239 3.050 22.721 1.00 80.12 202 ALA A N 1
ATOM 1534 C CA . ALA A 1 202 ? -5.833 4.131 23.616 1.00 80.12 202 ALA A CA 1
ATOM 1535 C C . ALA A 1 202 ? -6.764 5.355 23.507 1.00 80.12 202 ALA A C 1
ATOM 1537 O O . ALA A 1 202 ? -7.111 5.978 24.513 1.00 80.12 202 ALA A O 1
ATOM 1538 N N . ALA A 1 203 ? -7.208 5.705 22.295 1.00 80.19 203 ALA A N 1
ATOM 1539 C CA . ALA A 1 203 ? -8.167 6.788 22.088 1.00 80.19 203 ALA A CA 1
ATOM 1540 C C . ALA A 1 203 ? -9.545 6.469 22.698 1.00 80.19 203 ALA A C 1
ATOM 1542 O O . ALA A 1 203 ? -10.148 7.332 23.340 1.00 80.19 203 ALA A O 1
ATOM 1543 N N . GLU A 1 204 ? -10.023 5.230 22.550 1.00 79.69 204 GLU A N 1
ATOM 1544 C CA . GLU A 1 204 ? -11.281 4.767 23.142 1.00 79.69 204 GLU A CA 1
ATOM 1545 C C . GLU A 1 204 ? -11.245 4.795 24.673 1.00 79.69 204 GLU A C 1
ATOM 1547 O O . GLU A 1 204 ? -12.190 5.279 25.296 1.00 79.69 204 GLU A O 1
ATOM 1552 N N . GLU A 1 205 ? -10.164 4.323 25.297 1.00 81.44 205 GLU A N 1
ATOM 1553 C CA . GLU A 1 205 ? -10.003 4.346 26.757 1.00 81.44 205 GLU A CA 1
ATOM 1554 C C . GLU A 1 205 ? -10.079 5.773 27.311 1.00 81.44 205 GLU A C 1
ATOM 1556 O O . GLU A 1 205 ? -10.814 6.038 28.269 1.00 81.44 205 GLU A O 1
ATOM 1561 N N . ASN A 1 206 ? -9.403 6.715 26.650 1.00 83.62 206 ASN A N 1
ATOM 1562 C CA . ASN A 1 206 ? -9.432 8.130 27.015 1.00 83.62 206 ASN A CA 1
ATOM 1563 C C . ASN A 1 206 ? -10.829 8.749 26.842 1.00 83.62 206 ASN A C 1
ATOM 1565 O O . ASN A 1 206 ? -11.287 9.501 27.707 1.00 83.62 206 ASN A O 1
ATOM 1569 N N . ALA A 1 207 ? -11.533 8.415 25.756 1.00 80.19 207 ALA A N 1
ATOM 1570 C CA . ALA A 1 207 ? -12.889 8.900 25.507 1.00 80.19 207 ALA A CA 1
ATOM 1571 C C . ALA A 1 207 ? -13.888 8.372 26.552 1.00 80.19 207 ALA A C 1
ATOM 1573 O O . ALA A 1 207 ? -14.698 9.137 27.083 1.00 80.19 207 ALA A O 1
ATOM 1574 N N . VAL A 1 208 ? -13.800 7.085 26.906 1.00 82.94 208 VAL A N 1
ATOM 1575 C CA . VAL A 1 208 ? -14.646 6.476 27.944 1.00 82.94 208 VAL A CA 1
ATOM 1576 C C . VAL A 1 208 ? -14.352 7.084 29.314 1.00 82.94 208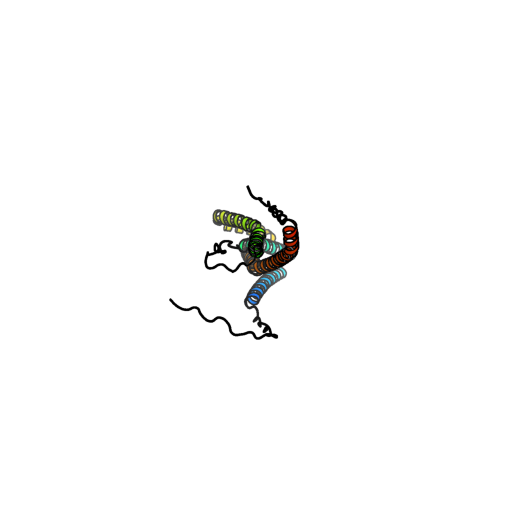 VAL A C 1
ATOM 1578 O O . VAL A 1 208 ? -15.287 7.440 30.030 1.00 82.94 208 VAL A O 1
ATOM 1581 N N . ALA A 1 209 ? -13.080 7.279 29.670 1.00 84.25 209 ALA A N 1
ATOM 1582 C CA . ALA A 1 209 ? -12.704 7.931 30.924 1.00 84.25 209 ALA A CA 1
ATOM 1583 C C . ALA A 1 209 ? -13.260 9.367 31.021 1.00 84.25 209 ALA A C 1
ATOM 1585 O O . ALA A 1 209 ? -13.795 9.760 32.063 1.00 84.25 209 ALA A O 1
ATOM 1586 N N . ALA A 1 210 ? -13.202 10.130 29.924 1.00 85.06 210 ALA A N 1
ATOM 1587 C CA . ALA A 1 210 ? -13.760 11.480 29.846 1.00 85.06 210 ALA A CA 1
ATOM 1588 C C . ALA A 1 210 ? -15.298 11.501 29.933 1.00 85.06 210 ALA A C 1
ATOM 1590 O O . ALA A 1 210 ? -15.877 12.415 30.522 1.00 85.06 210 ALA A O 1
ATOM 1591 N N . LEU A 1 211 ? -15.982 10.501 29.375 1.00 83.12 211 LEU A N 1
ATOM 1592 C CA . LEU A 1 211 ? -17.437 10.384 29.474 1.00 83.12 211 LEU A CA 1
ATOM 1593 C C . LEU A 1 211 ? -17.876 10.002 30.897 1.00 83.12 211 LEU A C 1
ATOM 1595 O O . LEU A 1 211 ? -18.795 10.610 31.451 1.00 83.12 211 LEU A O 1
ATOM 1599 N N . LEU A 1 212 ? -17.180 9.049 31.525 1.00 84.06 212 LEU A N 1
ATOM 1600 C CA . LEU A 1 212 ? -17.450 8.625 32.900 1.00 84.06 212 LEU A CA 1
ATOM 1601 C C . LEU A 1 212 ? -17.263 9.769 33.902 1.00 84.06 212 LEU A C 1
ATOM 1603 O O . LEU A 1 212 ? -18.070 9.908 34.823 1.00 84.06 212 LEU A O 1
ATOM 1607 N N . SER A 1 213 ? -16.243 10.615 33.724 1.00 86.81 213 SER A N 1
ATOM 1608 C CA . SER A 1 213 ? -16.058 11.791 34.581 1.00 86.81 213 SER A CA 1
ATOM 1609 C C . SER A 1 213 ? -17.216 12.784 34.429 1.00 86.81 213 SER A C 1
ATOM 1611 O O . SER A 1 213 ? -17.797 13.198 35.433 1.00 86.81 213 SER A O 1
ATOM 1613 N N . ARG A 1 214 ? -17.644 13.092 33.194 1.00 83.31 214 ARG A N 1
ATOM 1614 C CA . ARG A 1 214 ? -18.806 13.965 32.928 1.00 83.31 214 ARG A CA 1
ATOM 1615 C C . ARG A 1 214 ? -20.086 13.448 33.581 1.00 83.31 214 ARG A C 1
ATOM 1617 O O . ARG A 1 214 ? -20.814 14.227 34.194 1.00 83.31 214 ARG A O 1
ATOM 1624 N N . LEU A 1 215 ? -20.342 12.145 33.495 1.00 82.50 215 LEU A N 1
ATOM 1625 C CA . LEU A 1 215 ? -21.558 11.541 34.042 1.00 82.50 215 LEU A CA 1
ATOM 1626 C C . LEU A 1 215 ? -21.540 11.503 35.578 1.00 82.50 215 LEU A C 1
ATOM 1628 O O . LEU A 1 215 ? -22.556 11.809 36.205 1.00 82.50 215 LEU A O 1
ATOM 1632 N N . ARG A 1 216 ? -20.377 11.262 36.203 1.00 81.12 216 ARG A N 1
ATOM 1633 C CA . ARG A 1 216 ? -20.217 11.402 37.665 1.00 81.12 216 ARG A CA 1
ATOM 1634 C C . ARG A 1 216 ? -20.502 12.825 38.149 1.00 81.12 216 ARG A C 1
ATOM 1636 O O . ARG A 1 216 ? -21.139 12.984 39.185 1.00 81.12 216 ARG A O 1
ATOM 1643 N N . HIS A 1 217 ? -20.075 13.848 37.408 1.00 80.31 217 HIS A N 1
ATOM 1644 C CA . HIS A 1 217 ? -20.339 15.248 37.763 1.00 80.31 217 HIS A CA 1
ATOM 1645 C C . HIS A 1 217 ? -21.781 15.698 37.475 1.00 80.31 217 HIS A C 1
ATOM 1647 O O . HIS A 1 217 ? -22.283 16.599 38.147 1.00 80.31 217 HIS A O 1
ATOM 1653 N N . ALA A 1 218 ? -22.464 15.084 36.505 1.00 76.88 218 ALA A N 1
ATOM 1654 C CA . ALA A 1 218 ? -23.864 15.379 36.195 1.00 76.88 218 ALA A CA 1
ATOM 1655 C C . ALA A 1 218 ? -24.845 14.774 37.219 1.00 76.88 218 ALA A C 1
ATOM 1657 O O . ALA A 1 218 ? -25.874 15.384 37.512 1.00 76.88 218 ALA A O 1
ATOM 1658 N N . LYS A 1 219 ? -24.501 13.619 37.808 1.00 72.38 219 LYS A N 1
ATOM 1659 C CA . LYS A 1 219 ? -25.311 12.904 38.809 1.00 72.38 219 LYS A CA 1
ATOM 1660 C C . LYS A 1 219 ? -25.820 13.784 39.973 1.00 72.38 219 LYS A C 1
ATOM 1662 O O . LYS A 1 219 ? -27.035 13.841 40.152 1.00 72.38 219 LYS A O 1
ATOM 1667 N N . PRO A 1 220 ? -24.974 14.527 40.717 1.00 67.50 220 PRO A N 1
ATOM 1668 C CA . PRO A 1 220 ? -25.441 15.316 41.863 1.00 67.50 220 PRO A CA 1
ATOM 1669 C C . PRO A 1 220 ? -26.370 16.471 41.465 1.00 67.50 220 PRO A C 1
ATOM 1671 O O . PRO A 1 220 ? -27.259 16.834 42.229 1.00 67.50 220 PRO A O 1
ATOM 1674 N N . LYS A 1 221 ? -26.213 17.039 40.259 1.00 62.97 221 LYS A N 1
ATOM 1675 C CA . LYS A 1 221 ? -27.124 18.078 39.750 1.00 62.97 221 LYS A CA 1
ATOM 1676 C C . LYS A 1 221 ? -28.500 17.511 39.401 1.00 62.97 221 LYS A C 1
ATOM 1678 O O . LYS A 1 221 ? -29.502 18.170 39.659 1.00 62.97 221 LYS A O 1
ATOM 1683 N N . ALA A 1 222 ? -28.548 16.305 38.836 1.00 61.16 222 ALA A N 1
ATOM 1684 C CA . ALA A 1 222 ? -29.802 15.626 38.521 1.00 61.16 222 ALA A CA 1
ATOM 1685 C C . ALA A 1 222 ? -30.553 15.186 39.793 1.00 61.16 222 ALA A C 1
ATOM 1687 O O . ALA A 1 222 ? -31.762 15.382 39.885 1.00 61.16 222 ALA A O 1
ATOM 1688 N N . GLU A 1 223 ? -29.841 14.665 40.799 1.00 64.38 223 GLU A N 1
ATOM 1689 C CA . GLU A 1 223 ? -30.427 14.298 42.100 1.00 64.38 223 GLU A CA 1
ATOM 1690 C C . GLU A 1 223 ? -30.938 15.530 42.871 1.00 64.38 223 GLU A C 1
ATOM 1692 O O . GLU A 1 223 ? -32.041 15.500 43.424 1.00 64.38 223 GLU A O 1
ATOM 1697 N N . ALA A 1 224 ? -30.206 16.650 42.834 1.00 61.56 224 ALA A N 1
ATOM 1698 C CA . ALA A 1 224 ? -30.651 17.913 43.426 1.00 61.56 224 ALA A CA 1
ATOM 1699 C C . ALA A 1 224 ? -31.910 18.477 42.739 1.00 61.56 224 ALA A C 1
ATOM 1701 O O . ALA A 1 224 ? -32.852 18.877 43.421 1.00 61.56 224 ALA A O 1
ATOM 1702 N N . ALA A 1 225 ? -31.970 18.446 41.403 1.00 58.81 225 ALA A N 1
ATOM 1703 C CA . ALA A 1 225 ? -33.133 18.916 40.647 1.00 58.81 225 ALA A CA 1
ATOM 1704 C C . ALA A 1 225 ? -34.386 18.049 40.881 1.00 58.81 225 ALA A C 1
ATOM 1706 O O . ALA A 1 225 ? -35.491 18.580 40.987 1.00 58.81 225 ALA A O 1
ATOM 1707 N N . ASN A 1 226 ? -34.225 16.727 41.013 1.00 59.69 226 ASN A N 1
ATOM 1708 C CA . ASN A 1 226 ? -35.340 15.812 41.271 1.00 59.69 226 ASN A CA 1
ATOM 1709 C C . ASN A 1 226 ? -35.914 15.973 42.691 1.00 59.69 226 ASN A C 1
ATOM 1711 O O . ASN A 1 226 ? -37.122 15.896 42.892 1.00 59.69 226 ASN A O 1
ATOM 1715 N N . THR A 1 227 ? -35.062 16.277 43.674 1.00 59.34 227 THR A N 1
ATOM 1716 C CA . THR A 1 227 ? -35.493 16.534 45.062 1.00 59.34 227 THR A CA 1
ATOM 1717 C C . THR A 1 227 ? -36.306 17.832 45.179 1.00 59.34 227 THR A C 1
ATOM 1719 O O . THR A 1 227 ? -37.177 17.950 46.036 1.00 59.34 227 THR A O 1
ATOM 1722 N N . GLN A 1 228 ? -36.076 18.795 44.282 1.00 55.75 228 GLN A N 1
ATOM 1723 C CA . GLN A 1 228 ? -36.780 20.082 44.249 1.00 55.75 228 GLN A CA 1
ATOM 1724 C C . GLN A 1 228 ? -38.122 20.056 43.498 1.00 55.75 228 GLN A C 1
ATOM 1726 O O . GLN A 1 228 ? -38.902 20.996 43.629 1.00 55.75 228 GLN A O 1
ATOM 1731 N N . CYS A 1 229 ? -38.413 18.993 42.741 1.00 50.00 229 CYS A N 1
ATOM 1732 C CA . CYS A 1 229 ? -39.660 18.829 41.984 1.00 50.00 229 CYS A CA 1
ATOM 1733 C C . CYS A 1 229 ? -40.613 17.781 42.593 1.00 50.00 229 CYS A C 1
ATOM 1735 O O . CYS A 1 229 ? -41.625 17.441 41.980 1.00 50.00 229 CYS A O 1
ATOM 1737 N N . ALA A 1 230 ? -40.310 17.261 43.789 1.00 52.44 230 ALA A N 1
ATOM 1738 C CA . ALA A 1 230 ? -41.204 16.348 44.491 1.00 52.44 230 ALA A CA 1
ATOM 1739 C C . ALA A 1 230 ? -42.549 17.053 44.792 1.00 52.44 230 ALA A C 1
ATOM 1741 O O . ALA A 1 230 ? -42.539 18.142 45.374 1.00 52.44 230 ALA A O 1
ATOM 1742 N N . PRO A 1 231 ? -43.705 16.486 44.391 1.00 56.75 231 PRO A N 1
ATOM 1743 C CA . PRO A 1 231 ? -44.999 17.121 44.612 1.00 56.75 231 PRO A CA 1
ATOM 1744 C C . PRO A 1 231 ? -45.254 17.273 46.116 1.00 56.75 231 PRO A C 1
ATOM 1746 O O . PRO A 1 231 ? -45.041 16.335 46.885 1.00 56.75 231 PRO A O 1
ATOM 1749 N N . ALA A 1 232 ? -45.687 18.468 46.530 1.00 57.25 232 ALA A N 1
ATOM 1750 C CA . ALA A 1 232 ? -45.970 18.782 47.926 1.00 57.25 232 ALA A CA 1
ATOM 1751 C C . ALA A 1 232 ? -46.959 17.763 48.535 1.00 57.25 232 ALA A C 1
ATOM 1753 O O . ALA A 1 232 ? -47.923 17.386 47.858 1.00 57.25 232 ALA A O 1
ATOM 1754 N N . PRO A 1 233 ? -46.760 17.322 49.794 1.00 54.66 233 PRO A N 1
ATOM 1755 C CA . PRO A 1 233 ? -47.710 16.436 50.455 1.00 54.66 233 PRO A CA 1
ATOM 1756 C C . PRO A 1 233 ? -49.067 17.142 50.546 1.00 54.66 233 PRO A C 1
ATOM 1758 O O . PRO A 1 233 ? -49.154 18.277 51.018 1.00 54.66 233 PRO A O 1
ATOM 1761 N N . GLN A 1 234 ? -50.123 16.494 50.044 1.00 53.72 234 GLN A N 1
ATOM 1762 C CA . GLN A 1 234 ? -51.476 17.039 50.135 1.00 53.72 234 GLN A CA 1
ATOM 1763 C C . GLN A 1 234 ? -51.881 17.159 51.613 1.00 53.72 234 GLN A C 1
ATOM 1765 O O . GLN A 1 234 ? -51.624 16.227 52.377 1.00 53.72 234 GLN A O 1
ATOM 1770 N N . PRO A 1 235 ? -52.492 18.279 52.039 1.00 49.72 235 PRO A N 1
ATOM 1771 C CA . PRO A 1 235 ? -52.859 18.466 53.433 1.00 49.72 235 PRO A CA 1
ATOM 1772 C C . PRO A 1 235 ? -53.960 17.473 53.819 1.00 49.72 235 PRO A C 1
ATOM 1774 O O . PRO A 1 235 ? -55.014 17.420 53.184 1.00 49.72 235 PRO A O 1
ATOM 1777 N N . GLU A 1 236 ? -53.699 16.691 54.868 1.00 54.22 236 GLU A N 1
ATOM 1778 C CA . GLU A 1 236 ? -54.680 15.820 55.509 1.00 54.22 236 GLU A CA 1
ATOM 1779 C C . GLU A 1 236 ? -55.912 16.644 55.905 1.00 54.22 236 GLU A C 1
ATOM 1781 O O . GLU A 1 236 ? -55.832 17.601 56.680 1.00 54.22 236 GLU A O 1
ATOM 1786 N N . ALA A 1 237 ? -57.066 16.286 55.343 1.00 52.38 237 ALA A N 1
ATOM 1787 C CA . ALA A 1 237 ? -58.342 16.878 55.700 1.00 52.38 237 ALA A CA 1
ATOM 1788 C C . ALA A 1 237 ? -58.663 16.537 57.164 1.00 52.38 237 ALA A C 1
ATOM 1790 O O . ALA A 1 237 ? -59.056 15.416 57.487 1.00 52.38 237 ALA A O 1
ATOM 1791 N N . GLY A 1 238 ? -58.484 17.517 58.053 1.00 45.31 238 GLY A N 1
ATOM 1792 C CA . GLY A 1 238 ? -58.881 17.435 59.453 1.00 45.31 238 GLY A CA 1
ATOM 1793 C C . GLY A 1 238 ? -60.380 17.162 59.579 1.00 45.31 238 GLY A C 1
ATOM 1794 O O . GLY A 1 238 ? -61.210 18.030 59.312 1.00 45.31 238 GLY A O 1
ATOM 1795 N N . GLY A 1 239 ? -60.727 15.944 59.995 1.00 45.22 239 GLY A N 1
ATOM 1796 C CA . GLY A 1 239 ? -62.090 15.561 60.338 1.00 45.22 239 GLY A CA 1
ATOM 1797 C C . GLY A 1 239 ? -62.544 16.284 61.604 1.00 45.22 239 GLY A C 1
ATOM 1798 O O . GLY A 1 239 ? -62.110 15.957 62.706 1.00 45.22 239 GLY A O 1
ATOM 1799 N N . HIS A 1 240 ? -63.416 17.278 61.441 1.00 48.03 240 HIS A N 1
ATOM 1800 C CA . HIS A 1 240 ? -64.127 17.927 62.535 1.00 48.03 240 HIS A CA 1
ATOM 1801 C C . HIS A 1 240 ? -64.955 16.919 63.340 1.00 48.03 240 HIS A C 1
ATOM 1803 O O . HIS A 1 240 ? -65.778 16.179 62.797 1.00 48.03 240 HIS A O 1
ATOM 1809 N N . SER A 1 241 ? -64.768 16.951 64.659 1.00 51.88 241 SER A N 1
ATOM 1810 C CA . SER A 1 241 ? -65.673 16.351 65.627 1.00 51.88 241 SER A CA 1
ATOM 1811 C C . SER A 1 241 ? -67.019 17.081 65.587 1.00 51.88 241 SER A C 1
ATOM 1813 O O . SER A 1 241 ? -67.094 18.301 65.708 1.00 51.88 241 SER A O 1
ATOM 1815 N N . SER A 1 242 ? -68.109 16.330 65.430 1.00 51.19 242 SER A N 1
ATOM 1816 C CA . SER A 1 242 ? -69.453 16.824 65.717 1.00 51.19 242 SER A CA 1
ATOM 1817 C C . SER A 1 242 ? -70.068 15.942 66.793 1.00 51.19 242 SER A C 1
ATOM 1819 O O . SER A 1 242 ? -70.426 14.787 66.571 1.00 51.19 242 SER A O 1
ATOM 1821 N N . SER A 1 243 ? -70.126 16.509 67.993 1.00 52.06 243 SER A N 1
ATOM 1822 C CA . SER A 1 243 ? -70.938 16.066 69.116 1.00 52.06 243 SER A CA 1
ATOM 1823 C C . SER A 1 243 ? -72.414 16.058 68.717 1.00 52.06 243 SER A C 1
ATOM 1825 O O . SER A 1 243 ? -72.978 17.116 68.433 1.00 52.06 243 SER A O 1
ATOM 1827 N N . ARG A 1 244 ? -73.057 14.885 68.730 1.00 51.62 244 ARG A N 1
ATOM 1828 C CA . ARG A 1 244 ? -74.514 14.768 68.612 1.00 51.62 244 ARG A CA 1
ATOM 1829 C C . ARG A 1 244 ? -75.101 14.502 70.000 1.00 51.62 244 ARG A C 1
ATOM 1831 O O . ARG A 1 244 ? -74.935 13.427 70.568 1.00 51.62 244 ARG A O 1
ATOM 1838 N N . THR A 1 245 ? -75.713 15.546 70.543 1.00 53.50 245 THR A N 1
ATOM 1839 C CA . THR A 1 245 ? -76.522 15.591 71.764 1.00 53.50 245 THR A CA 1
ATOM 1840 C C . THR A 1 245 ? -77.850 14.845 71.606 1.00 53.50 245 THR A C 1
ATOM 1842 O O . THR A 1 245 ? -78.367 14.722 70.497 1.00 53.50 245 THR A O 1
ATOM 1845 N N . SER A 1 246 ? -78.368 14.383 72.747 1.00 46.22 246 SER A N 1
ATOM 1846 C CA . SER A 1 246 ? -79.647 13.708 72.996 1.00 46.22 246 SER A CA 1
ATOM 1847 C C . SER A 1 246 ? -80.875 14.268 72.272 1.00 46.22 246 SER A C 1
ATOM 1849 O O . SER A 1 246 ? -81.005 15.480 72.101 1.00 46.22 246 SER A O 1
ATOM 1851 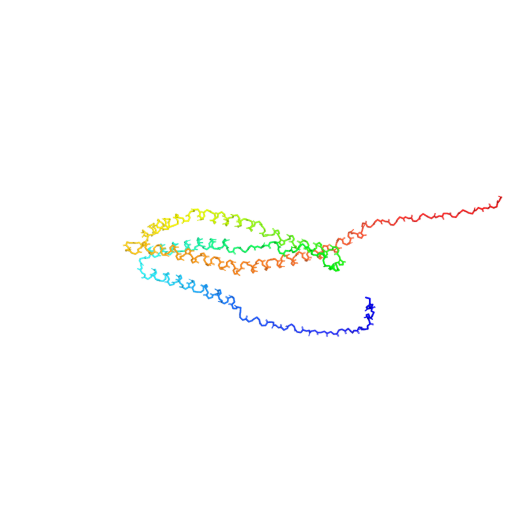N N . GLY A 1 247 ? -81.812 13.358 71.991 1.00 45.31 247 GLY A N 1
ATOM 1852 C CA . GLY A 1 247 ? -83.196 13.601 71.582 1.00 45.31 247 GLY A CA 1
ATOM 1853 C C . GLY A 1 247 ? -83.838 12.311 71.110 1.00 45.31 247 GLY A C 1
ATOM 1854 O O . GLY A 1 247 ? -83.552 11.940 69.953 1.00 45.31 247 GLY A O 1
#

Foldseek 3Di:
DDDDDDDDDDDDDDDDDPDPDPPPPDPPVVVVVLVVVVVVLVVVLVVVLVVLVVPDDPQLSVLLNVLLVVLLQVLLVLLLLVQADDDPPPPPPPPDPDDDDPPVDPLVVVLVVVLSCVLCPPCVVVNVVSVVVVCVCVVVCVVCVVCVVVVLQVQLVVSLVSNDDDPCSSVSSSCSNVVSSNSSSVCNNSVNNVPVVVVSVVVSVVVSVVVVVVSVVVVVVVVVVVVVPPDDPDDDDDDDDDDDDDD

Organism: NCBI:txid2650471

Secondary structure (DSSP, 8-state):
----------------------------HHHHHHHHHHHHHHHHHHHHHHHHHHHS-HHHHHHHHHHHHHHHHHHHHHHHHHHPPP--GGGS-----SS------HHHHHHHHHHHHHHHHTTHHHHHHHHHHHHHHHHHHHHGGGGHHHHHHHHHHHHHHHH-S-TTHHHHHHHHHHHHHHHHHHHHHHHHHHHHHHHHHHHHHHHHHHHHHHHHHHHHHHHHHHHHTPPPPPPP-----------